Protein AF-A0A6I1YE42-F1 (afdb_monomer)

Secondary structure (DSSP, 8-state):
--HHHHHHHTT-SSHHHHHHHHHHHHHHHHHHHHHHS--HHHHHHHHHHHHHHHHHHHHH-HHHHHHHHHTT--HHHHHHHHHHHHHHHHHHTT--HHHHHHHHHHHHHHHHHHHHHHHHHHHHHHHT--S---SSS--TTS--PPPPPHHHHTTHHHHHHGGGHHHHHHHHHHHHHT-THHHHHHHHHHHHHHHHHHHHHHHHHHHHTTSPPHHHHHHHHHHHHHHH--SEEEEEE-TTT-TTHHHHHHHHHHHHHHSSS-EEEEEEPPPPP--

Solvent-accessible surface area (backbone atoms only — not comparable to full-atom values): 15546 Å² total; per-residue (Å²): 135,60,69,69,59,54,29,58,75,67,67,42,93,48,74,68,58,49,50,44,50,51,51,37,53,49,27,63,63,45,40,56,53,23,21,75,50,70,40,66,68,56,38,52,50,31,53,50,48,41,53,55,37,52,52,50,42,53,74,76,38,53,74,53,56,59,48,36,40,76,69,66,56,28,73,66,51,56,49,50,52,50,55,52,37,50,49,48,24,40,55,66,67,70,50,54,66,71,57,52,54,49,46,54,50,40,54,51,52,41,49,53,43,51,54,50,39,52,54,53,52,51,54,41,55,63,62,68,58,69,96,68,90,84,75,100,63,93,59,81,87,53,61,69,69,79,80,75,60,60,76,73,64,58,64,34,79,60,56,61,59,59,42,49,47,44,31,53,50,12,43,53,48,14,66,75,70,73,39,66,65,42,26,54,50,10,34,51,52,22,45,50,54,44,50,53,51,41,51,54,50,50,55,50,41,60,54,49,70,55,42,71,50,71,65,56,52,52,52,53,50,50,52,52,47,64,71,66,53,60,75,41,78,51,78,39,79,55,51,68,80,46,90,59,39,64,57,55,53,54,65,49,47,63,58,54,70,72,41,101,60,41,75,41,80,46,73,40,60,68,77,80,76,93,122

Foldseek 3Di:
DDLVVLCVVLVPPDSVLVVLVVQLVVLLVCLLVCLVVVDLVSNVVSLVSNLVSVVVCCVPPVVSQVVCVVVVVHLLVSLVSNLVSLLSSLVVLVNDPVLSVLSVVLSVLLSVLLVLLVVLLVVLVVLLDAPDDDDPFPPVVFPRDDDQPCVLPPCVVVVSSCLLVQLSVLSSVCSVVVHSPSNVRSSCSSNVVSVVSSVSSVVVSVSSVSGDDNVRVVVSVVVRCVVLVFPEEAEDEACAPDPCNVVVVVVCVVVVVPDPTRYDYHYDHDDPPPD

Sequence (275 aa):
MTIRRLCGVLRVRRSTDLLLVLLLGAAFAVLPVFALLPSLWGFVAATAVTYVVDEALHVRAPAFVRRLAALHLDRTMRFAVRAVMLLAWASRLDAPDAVLVAGLAAFSAHFAMMMFYTAVHHAVRRRRILPLVVRNLDMSELPVPQPPPALLYRHHLRKLLHLDLPAHAGLLVAAAVGSGWAAYAGFALTIGASTASVVAILVTYRRTRRMPTRDEVFAAVNRQLAGHRPEVALYFSFAAVSRDFMYQVNMWIETLEQLDLRPVITCASAPPSAT

Mean predicted aligned error: 10.11 Å

pLDDT: mean 81.13, std 12.67, range [32.06, 96.94]

Radius of gyration: 26.2 Å; Cα contacts (8 Å, |Δi|>4): 252; chains: 1; bounding box: 64×34×71 Å

Nearest PDB structures (foldseek):
  6h59-assembly1_A  TM=5.548E-01  e=3.577E-01  Mycobacterium tuberculosis H37Rv
  6wmv-assembly1_A  TM=5.248E-01  e=6.628E-01  Archaeoglobus fulgidus
  6wmv-assembly1_C  TM=5.260E-01  e=7.287E-01  Archaeoglobus fulgidus
  6wm5-assembly1_A  TM=5.001E-01  e=6.028E-01  Archaeoglobus fulgidus

Structure (mmCIF, N/CA/C/O backbone):
data_AF-A0A6I1YE42-F1
#
_entry.id   AF-A0A6I1YE42-F1
#
loop_
_atom_site.group_PDB
_atom_site.id
_atom_site.type_symbol
_atom_site.label_atom_id
_atom_site.label_alt_id
_atom_site.label_comp_id
_atom_site.label_asym_id
_atom_site.label_entity_id
_atom_site.label_seq_id
_atom_site.pdbx_PDB_ins_code
_atom_site.Cartn_x
_atom_site.Cartn_y
_atom_site.Cartn_z
_atom_site.occupancy
_atom_site.B_iso_or_equiv
_atom_site.auth_seq_id
_atom_site.auth_comp_id
_atom_site.auth_asym_id
_atom_site.auth_atom_id
_atom_site.pdbx_PDB_model_num
ATOM 1 N N . MET A 1 1 ? 30.618 -16.732 14.259 1.00 52.66 1 MET A N 1
ATOM 2 C CA . MET A 1 1 ? 29.477 -16.226 15.063 1.00 52.66 1 MET A CA 1
ATOM 3 C C . MET A 1 1 ? 28.317 -17.215 14.977 1.00 52.66 1 MET A C 1
ATOM 5 O O . MET A 1 1 ? 27.923 -17.563 13.876 1.00 52.66 1 MET A O 1
ATOM 9 N N . THR A 1 2 ? 27.794 -17.711 16.102 1.00 69.44 2 THR A N 1
ATOM 10 C CA . THR A 1 2 ? 26.755 -18.761 16.135 1.00 69.44 2 THR A CA 1
ATOM 11 C C . THR A 1 2 ? 25.355 -18.219 15.821 1.00 69.44 2 THR A C 1
ATOM 13 O O . THR A 1 2 ? 24.944 -17.195 16.366 1.00 69.44 2 THR A O 1
ATOM 16 N N . ILE A 1 3 ? 24.589 -18.949 14.998 1.00 60.44 3 ILE A N 1
ATOM 17 C CA . ILE A 1 3 ? 23.207 -18.632 14.567 1.00 60.44 3 ILE A CA 1
ATOM 18 C C . ILE A 1 3 ? 22.297 -18.248 15.748 1.00 60.44 3 ILE A C 1
ATOM 20 O O . ILE A 1 3 ? 21.501 -17.321 15.641 1.00 60.44 3 ILE A O 1
ATOM 24 N N . ARG A 1 4 ? 22.471 -18.881 16.918 1.00 58.94 4 ARG A N 1
ATOM 25 C CA . ARG A 1 4 ? 21.740 -18.543 18.154 1.00 58.94 4 ARG A CA 1
ATOM 26 C C . ARG A 1 4 ? 21.974 -17.107 18.646 1.00 58.94 4 ARG A C 1
ATOM 28 O O . ARG A 1 4 ? 21.022 -16.478 19.097 1.00 58.94 4 ARG A O 1
ATOM 35 N N . ARG A 1 5 ? 23.196 -16.567 18.541 1.00 60.31 5 ARG A N 1
ATOM 36 C CA . ARG A 1 5 ? 23.497 -15.176 18.937 1.00 60.31 5 ARG A CA 1
ATOM 37 C C . ARG A 1 5 ? 22.885 -14.174 17.957 1.00 60.31 5 ARG A C 1
ATOM 39 O O . ARG A 1 5 ? 22.297 -13.195 18.394 1.00 60.31 5 ARG A O 1
ATOM 46 N N . LEU A 1 6 ? 22.935 -14.465 16.657 1.00 57.53 6 LEU A N 1
ATOM 47 C CA . LEU A 1 6 ? 22.288 -13.669 15.606 1.00 57.53 6 LEU A CA 1
ATOM 48 C C . LEU A 1 6 ? 20.754 -13.660 15.743 1.00 57.53 6 LEU A C 1
ATOM 50 O O . LEU A 1 6 ? 20.139 -12.597 15.671 1.00 57.53 6 LEU A O 1
ATOM 54 N N . CYS A 1 7 ? 20.138 -14.808 16.049 1.00 57.03 7 CYS A N 1
ATOM 55 C CA . CYS A 1 7 ? 18.713 -14.887 16.386 1.00 57.03 7 CYS A CA 1
ATOM 56 C C . CYS A 1 7 ? 18.373 -14.092 17.656 1.00 57.03 7 CYS A C 1
ATOM 58 O O . CYS A 1 7 ? 17.312 -13.475 17.714 1.00 57.03 7 CYS A O 1
ATOM 60 N N . GLY A 1 8 ? 19.264 -14.077 18.653 1.00 57.78 8 GLY A N 1
ATOM 61 C CA . GLY A 1 8 ? 19.113 -13.285 19.876 1.00 57.78 8 GLY A CA 1
ATOM 62 C C . GLY A 1 8 ? 19.171 -11.776 19.625 1.00 57.78 8 GLY A C 1
ATOM 63 O O . GLY A 1 8 ? 18.279 -11.053 20.066 1.00 57.78 8 GLY A O 1
ATOM 64 N N . VAL A 1 9 ? 20.159 -11.313 18.851 1.00 59.41 9 VAL A N 1
ATOM 65 C CA . VAL A 1 9 ? 20.340 -9.894 18.486 1.00 59.41 9 VAL A CA 1
ATOM 66 C C . VAL A 1 9 ? 19.181 -9.392 17.622 1.00 59.41 9 VAL A C 1
ATOM 68 O O . VAL A 1 9 ? 18.610 -8.341 17.900 1.00 59.41 9 VAL A O 1
ATOM 71 N N . LEU A 1 10 ? 18.753 -10.173 16.625 1.00 56.41 10 LEU A N 1
ATOM 72 C CA . LEU A 1 10 ? 17.622 -9.819 15.757 1.00 56.41 10 LEU A CA 1
ATOM 73 C C . LEU A 1 10 ? 16.249 -10.162 16.385 1.00 56.41 10 LEU A C 1
ATOM 75 O O . LEU A 1 10 ? 15.197 -9.860 15.802 1.00 56.41 10 LEU A O 1
ATOM 79 N N . ARG A 1 11 ? 16.243 -10.778 17.582 1.00 59.19 11 ARG A N 1
ATOM 80 C CA . ARG A 1 11 ? 15.072 -11.321 18.302 1.00 59.19 11 ARG A CA 1
ATOM 81 C C . ARG A 1 11 ? 14.129 -12.097 17.382 1.00 59.19 11 ARG A C 1
ATOM 83 O O . ARG A 1 11 ? 12.911 -11.875 17.366 1.00 59.19 11 ARG A O 1
ATOM 90 N N . VAL A 1 12 ? 14.708 -12.956 16.555 1.00 58.78 12 VAL A N 1
ATOM 91 C CA . VAL A 1 12 ? 13.989 -13.797 15.605 1.00 58.78 12 VAL A CA 1
ATOM 92 C C . VAL A 1 12 ? 13.718 -15.152 16.251 1.00 58.78 12 VAL A C 1
ATOM 94 O O . VAL A 1 12 ? 14.601 -15.758 16.852 1.00 58.78 12 VAL A O 1
ATOM 97 N N . ARG A 1 13 ? 12.471 -15.620 16.145 1.00 62.25 13 ARG A N 1
ATOM 98 C CA . ARG A 1 13 ? 11.979 -16.797 16.873 1.00 62.25 13 ARG A CA 1
ATOM 99 C C . ARG A 1 13 ? 12.351 -18.120 16.184 1.00 62.25 13 ARG A C 1
ATOM 101 O O . ARG A 1 13 ? 12.365 -19.149 16.852 1.00 62.25 13 ARG A O 1
ATOM 108 N N . ARG A 1 14 ? 12.660 -18.105 14.877 1.00 65.88 14 ARG A N 1
ATOM 109 C CA . ARG A 1 14 ? 13.066 -19.277 14.075 1.00 65.88 14 ARG A CA 1
ATOM 110 C C . ARG A 1 14 ? 14.208 -18.953 13.104 1.00 65.88 14 ARG A C 1
ATOM 112 O O . ARG A 1 14 ? 14.224 -17.887 12.499 1.00 65.88 14 ARG A O 1
ATOM 119 N N . SER A 1 15 ? 15.109 -19.909 12.867 1.00 68.88 15 SER A N 1
ATOM 120 C CA . SER A 1 15 ? 16.230 -19.778 11.913 1.00 68.88 15 SER A CA 1
ATOM 121 C C . SER A 1 15 ? 15.785 -19.418 10.488 1.00 68.88 15 SER A C 1
ATOM 123 O O . SER A 1 15 ? 16.510 -18.747 9.760 1.00 68.88 15 SER A O 1
ATOM 125 N N . THR A 1 16 ? 14.568 -19.813 10.101 1.00 73.31 16 THR A N 1
ATOM 126 C CA . THR A 1 16 ? 13.962 -19.479 8.805 1.00 73.31 16 THR A CA 1
ATOM 127 C C . THR A 1 16 ? 13.744 -17.987 8.616 1.00 73.31 16 THR A C 1
ATOM 129 O O . THR A 1 16 ? 13.960 -17.483 7.519 1.00 73.31 16 THR A O 1
ATOM 132 N N . ASP A 1 17 ? 13.340 -17.258 9.658 1.00 71.88 17 ASP A N 1
ATOM 133 C CA . ASP A 1 17 ? 13.086 -15.825 9.501 1.00 71.88 17 ASP A CA 1
ATOM 134 C C . ASP A 1 17 ? 14.408 -15.053 9.504 1.00 71.88 17 ASP A C 1
ATOM 136 O O . ASP A 1 17 ? 14.509 -14.026 8.847 1.00 71.88 17 ASP A O 1
ATOM 140 N N . LEU A 1 18 ? 15.456 -15.587 10.146 1.00 74.94 18 LEU A N 1
ATOM 141 C CA . LEU A 1 18 ? 16.809 -15.042 10.041 1.00 74.94 18 LEU A CA 1
ATOM 142 C C . LEU A 1 18 ? 17.325 -15.147 8.602 1.00 74.94 18 LEU A C 1
ATOM 144 O O . LEU A 1 18 ? 17.863 -14.179 8.073 1.00 74.94 18 LEU A O 1
ATOM 148 N N . LEU A 1 19 ? 17.104 -16.294 7.953 1.00 81.81 19 LEU A N 1
ATOM 149 C CA . LEU A 1 19 ? 17.442 -16.479 6.545 1.00 81.81 19 LEU A CA 1
ATOM 150 C C . LEU A 1 19 ? 16.675 -15.499 5.651 1.00 81.81 19 LEU A C 1
ATOM 152 O O . LEU A 1 19 ? 17.287 -14.890 4.784 1.00 81.81 19 LEU A O 1
ATOM 156 N N . LEU A 1 20 ? 15.376 -15.281 5.888 1.00 81.44 20 LEU A N 1
ATOM 157 C CA . LEU A 1 20 ? 14.599 -14.285 5.138 1.00 81.44 20 LEU A CA 1
ATOM 158 C C . LEU A 1 20 ? 15.139 -12.862 5.331 1.00 81.44 20 LEU A C 1
ATOM 160 O O . LEU A 1 20 ? 15.195 -12.099 4.376 1.00 81.44 20 LEU A O 1
ATOM 164 N N . VAL A 1 21 ? 15.569 -12.499 6.540 1.00 79.25 21 VAL A N 1
ATOM 165 C CA . VAL A 1 21 ? 16.164 -11.180 6.809 1.00 79.25 21 VAL A CA 1
ATOM 166 C C . VAL A 1 21 ? 17.501 -11.012 6.096 1.00 79.25 21 VAL A C 1
ATOM 168 O O . VAL A 1 21 ? 17.726 -9.982 5.464 1.00 79.25 21 VAL A O 1
ATOM 171 N N . LEU A 1 22 ? 18.370 -12.023 6.161 1.00 83.75 22 LEU A N 1
ATOM 172 C CA . LEU A 1 22 ? 19.653 -12.015 5.459 1.00 83.75 22 LEU A CA 1
ATOM 173 C C . LEU A 1 22 ? 19.454 -11.971 3.944 1.00 83.75 22 LEU A C 1
ATOM 175 O O . LEU A 1 22 ? 20.120 -11.195 3.269 1.00 83.75 22 LEU A O 1
ATOM 179 N N . LEU A 1 23 ? 18.504 -12.749 3.423 1.00 86.50 23 LEU A N 1
ATOM 180 C CA . LEU A 1 23 ? 18.165 -12.776 2.005 1.00 86.50 23 LEU A CA 1
ATOM 181 C C . LEU A 1 23 ? 17.598 -11.431 1.539 1.00 86.50 23 LEU A C 1
ATOM 183 O O . LEU A 1 23 ? 17.958 -10.963 0.466 1.00 86.50 23 LEU A O 1
ATOM 187 N N . LEU A 1 24 ? 16.766 -10.777 2.357 1.00 84.56 24 LEU A N 1
ATOM 188 C CA . LEU A 1 24 ? 16.261 -9.436 2.068 1.00 84.56 24 LEU A CA 1
ATOM 189 C C . LEU A 1 24 ? 17.403 -8.415 2.029 1.00 84.56 24 LEU A C 1
ATOM 191 O O . LEU A 1 24 ? 17.491 -7.639 1.083 1.00 84.56 24 LEU A O 1
ATOM 195 N N . GLY A 1 25 ? 18.282 -8.430 3.037 1.00 84.00 25 GLY A N 1
ATOM 196 C CA . GLY A 1 25 ? 19.442 -7.540 3.103 1.00 84.00 25 GLY A CA 1
ATOM 197 C C . GLY A 1 25 ? 20.397 -7.746 1.929 1.00 84.00 25 GLY A C 1
ATOM 198 O O . GLY A 1 25 ? 20.795 -6.778 1.289 1.00 84.00 25 GLY A O 1
ATOM 199 N N . ALA A 1 26 ? 20.695 -9.001 1.590 1.00 87.31 26 ALA A N 1
ATOM 200 C CA . ALA A 1 26 ? 21.512 -9.354 0.436 1.00 87.31 26 ALA A CA 1
ATOM 201 C C . ALA A 1 26 ? 20.861 -8.904 -0.879 1.00 87.31 26 ALA A C 1
ATOM 203 O O . ALA A 1 26 ? 21.531 -8.301 -1.709 1.00 87.31 26 ALA A O 1
ATOM 204 N N . ALA A 1 27 ? 19.554 -9.120 -1.058 1.00 86.69 27 ALA A N 1
ATOM 205 C CA . ALA A 1 27 ? 18.845 -8.685 -2.258 1.00 86.69 27 ALA A CA 1
ATOM 206 C C . ALA A 1 27 ? 18.875 -7.156 -2.424 1.00 86.69 27 ALA A C 1
ATOM 208 O O . ALA A 1 27 ? 19.130 -6.672 -3.523 1.00 86.69 27 ALA A O 1
ATOM 209 N N . PHE A 1 28 ? 18.700 -6.391 -1.339 1.00 85.38 28 PHE A N 1
ATOM 210 C CA . PHE A 1 28 ? 18.852 -4.931 -1.371 1.00 85.38 28 PHE A CA 1
ATOM 211 C C . PHE A 1 28 ? 20.301 -4.470 -1.587 1.00 85.38 28 PHE A C 1
ATOM 213 O O . PHE A 1 28 ? 20.496 -3.414 -2.174 1.00 85.38 28 PHE A O 1
ATOM 220 N N . ALA A 1 29 ? 21.306 -5.239 -1.161 1.00 87.69 29 ALA A N 1
ATOM 221 C CA . ALA A 1 29 ? 22.716 -4.939 -1.425 1.00 87.69 29 ALA A CA 1
ATOM 222 C C . ALA A 1 29 ? 23.136 -5.260 -2.871 1.00 87.69 29 ALA A C 1
ATOM 224 O O . ALA A 1 29 ? 24.008 -4.601 -3.427 1.00 87.69 29 ALA A O 1
ATOM 225 N N . VAL A 1 30 ? 22.507 -6.264 -3.486 1.00 89.38 30 VAL A N 1
ATOM 226 C CA . VAL A 1 30 ? 22.775 -6.703 -4.863 1.00 89.38 30 VAL A CA 1
ATOM 227 C C . VAL A 1 30 ? 22.006 -5.864 -5.895 1.00 89.38 30 VAL A C 1
ATOM 229 O O . VAL A 1 30 ? 22.461 -5.718 -7.028 1.00 89.38 30 VAL A O 1
ATOM 232 N N . LEU A 1 31 ? 20.876 -5.255 -5.517 1.00 88.19 31 LEU A N 1
ATOM 233 C CA . LEU A 1 31 ? 20.060 -4.418 -6.408 1.00 88.19 31 LEU A CA 1
ATOM 234 C C . LEU A 1 31 ? 20.856 -3.272 -7.079 1.00 88.19 31 LEU A C 1
ATOM 236 O O . LEU A 1 31 ? 20.770 -3.150 -8.300 1.00 88.19 31 LEU A O 1
ATOM 240 N N . PRO A 1 32 ? 21.682 -2.481 -6.357 1.00 87.75 32 PRO A N 1
ATOM 241 C CA . PRO A 1 32 ? 22.518 -1.448 -6.968 1.00 87.75 32 PRO A CA 1
ATOM 242 C C . PRO A 1 32 ? 23.600 -2.022 -7.883 1.00 87.75 32 PRO A C 1
ATOM 244 O O . PRO A 1 32 ? 23.938 -1.409 -8.889 1.00 87.75 32 PRO A O 1
ATOM 247 N N . VAL A 1 33 ? 24.121 -3.214 -7.573 1.00 89.81 33 VAL A N 1
ATOM 248 C CA . VAL A 1 33 ? 25.135 -3.880 -8.403 1.00 89.81 33 VAL A CA 1
ATOM 249 C C . VAL A 1 33 ? 24.560 -4.189 -9.782 1.00 89.81 33 VAL A C 1
ATOM 251 O O . VAL A 1 33 ? 25.180 -3.842 -10.781 1.00 89.81 33 VAL A O 1
ATOM 254 N N . PHE A 1 34 ? 23.354 -4.761 -9.852 1.00 87.56 34 PHE A N 1
ATOM 255 C CA . PHE A 1 34 ? 22.679 -5.011 -11.132 1.00 87.56 34 PHE A CA 1
ATOM 256 C C . PHE A 1 34 ? 22.092 -3.756 -11.781 1.00 87.56 34 PHE A C 1
ATOM 258 O O . PHE A 1 34 ? 21.873 -3.750 -12.989 1.00 87.56 34 PHE A O 1
ATOM 265 N N . ALA A 1 35 ? 21.850 -2.688 -11.020 1.00 86.06 35 ALA A N 1
ATOM 266 C CA . ALA A 1 35 ? 21.531 -1.393 -11.611 1.00 86.06 35 ALA A CA 1
ATOM 267 C C . ALA A 1 35 ? 22.748 -0.805 -12.350 1.00 86.06 35 ALA A C 1
ATOM 269 O O . ALA A 1 35 ? 22.593 -0.243 -13.429 1.00 86.06 35 ALA A O 1
ATOM 270 N N . LEU A 1 36 ? 23.959 -0.971 -11.803 1.00 85.31 36 LEU A N 1
ATOM 271 C CA . LEU A 1 36 ? 25.209 -0.472 -12.391 1.00 85.31 36 LEU A CA 1
ATOM 272 C C . LEU A 1 36 ? 25.759 -1.369 -13.511 1.00 85.31 36 LEU A C 1
ATOM 274 O O . LEU A 1 36 ? 26.253 -0.852 -14.517 1.00 85.31 36 LEU A O 1
ATOM 278 N N . LEU A 1 37 ? 25.669 -2.692 -13.333 1.00 85.81 37 LEU A N 1
ATOM 279 C CA . LEU A 1 37 ? 25.978 -3.733 -14.316 1.00 85.81 37 LEU A CA 1
ATOM 280 C C . LEU A 1 37 ? 24.652 -4.196 -14.940 1.00 85.81 37 LEU A C 1
ATOM 282 O O . LEU A 1 37 ? 24.020 -5.083 -14.360 1.00 85.81 37 LEU A O 1
ATOM 286 N N . PRO A 1 38 ? 24.209 -3.611 -16.072 1.00 77.00 38 PRO A N 1
ATOM 287 C CA . PRO A 1 38 ? 22.825 -3.679 -16.545 1.00 77.00 38 PRO A CA 1
ATOM 288 C C . PRO A 1 38 ? 22.464 -5.049 -17.148 1.00 77.00 38 PRO A C 1
ATOM 290 O O . PRO A 1 38 ? 22.149 -5.191 -18.325 1.00 77.00 38 PRO A O 1
ATOM 293 N N . SER A 1 39 ? 22.483 -6.091 -16.321 1.00 85.88 39 SER A N 1
ATOM 294 C CA . SER A 1 39 ? 21.954 -7.409 -16.647 1.00 85.88 39 SER A CA 1
ATOM 295 C C . SER A 1 39 ? 20.452 -7.411 -16.399 1.00 85.88 39 SER A C 1
ATOM 297 O O . SER A 1 39 ? 20.014 -7.326 -15.250 1.00 85.88 39 SER A O 1
ATOM 299 N N . LEU A 1 40 ? 19.661 -7.542 -17.468 1.00 85.56 40 LEU A N 1
ATOM 300 C CA . LEU A 1 40 ? 18.200 -7.622 -17.385 1.00 85.56 40 LEU A CA 1
ATOM 301 C C . LEU A 1 40 ? 17.752 -8.726 -16.424 1.00 85.56 40 LEU A C 1
ATOM 303 O O . LEU A 1 40 ? 17.031 -8.468 -15.464 1.00 85.56 40 LEU A O 1
ATOM 307 N N . TRP A 1 41 ? 18.231 -9.949 -16.638 1.00 88.81 41 TRP A N 1
ATOM 308 C CA . TRP A 1 41 ? 17.835 -11.097 -15.826 1.00 88.81 41 TRP A CA 1
ATOM 309 C C . TRP A 1 41 ? 18.341 -11.006 -14.386 1.00 88.81 41 TRP A C 1
ATOM 311 O O . TRP A 1 41 ? 17.614 -11.380 -13.466 1.00 88.81 41 TRP A O 1
ATOM 321 N N . GLY A 1 42 ? 19.544 -10.460 -14.174 1.00 88.12 42 GLY A N 1
ATOM 322 C CA . GLY A 1 42 ? 20.079 -10.223 -12.832 1.00 88.12 42 GLY A CA 1
ATOM 323 C C . GLY A 1 42 ? 19.230 -9.222 -12.047 1.00 88.12 42 GLY A C 1
ATOM 324 O O . GLY A 1 42 ? 18.834 -9.494 -10.911 1.00 88.12 42 GLY A O 1
ATOM 325 N N . PHE A 1 43 ? 18.871 -8.104 -12.682 1.00 88.81 43 PHE A N 1
ATOM 326 C CA . PHE A 1 43 ? 18.036 -7.072 -12.077 1.00 88.81 43 PHE A CA 1
ATOM 327 C C . PHE A 1 43 ? 16.608 -7.566 -11.800 1.00 88.81 43 PHE A C 1
ATOM 329 O O . PHE A 1 43 ? 16.079 -7.347 -10.706 1.00 88.81 43 PHE A O 1
ATOM 336 N N . VAL A 1 44 ? 15.998 -8.288 -12.749 1.00 90.12 44 VAL A N 1
ATOM 337 C CA . VAL A 1 44 ? 14.671 -8.907 -12.583 1.00 90.12 44 VAL A CA 1
ATOM 338 C C . VAL A 1 44 ? 14.679 -9.890 -11.413 1.00 90.12 44 VAL A C 1
ATOM 340 O O . VAL A 1 44 ? 13.807 -9.812 -10.547 1.00 90.12 44 VAL A O 1
ATOM 343 N N . ALA A 1 45 ? 15.672 -10.782 -11.347 1.00 90.56 45 ALA A N 1
ATOM 344 C CA . ALA A 1 45 ? 15.776 -11.772 -10.280 1.00 90.56 45 ALA A CA 1
ATOM 345 C C . ALA A 1 45 ? 15.958 -11.108 -8.907 1.00 90.56 45 ALA A C 1
ATOM 347 O O . ALA A 1 45 ? 15.227 -11.429 -7.969 1.00 90.56 45 ALA A O 1
ATOM 348 N N . ALA A 1 46 ? 16.874 -10.140 -8.790 1.00 89.38 46 ALA A N 1
ATOM 349 C CA . ALA A 1 46 ? 17.091 -9.403 -7.547 1.00 89.38 46 ALA A CA 1
ATOM 350 C C . ALA A 1 46 ? 15.820 -8.664 -7.101 1.00 89.38 46 ALA A C 1
ATOM 352 O O . ALA A 1 46 ? 15.390 -8.806 -5.953 1.00 89.38 46 ALA A O 1
ATOM 353 N N . THR A 1 47 ? 15.162 -7.951 -8.019 1.00 89.31 47 THR A N 1
ATOM 354 C CA . THR A 1 47 ? 13.905 -7.242 -7.747 1.00 89.31 47 THR A CA 1
ATOM 355 C C . THR A 1 47 ? 12.819 -8.210 -7.277 1.00 89.31 47 THR A C 1
ATOM 357 O O . THR A 1 47 ? 12.231 -7.994 -6.215 1.00 89.31 47 THR A O 1
ATOM 360 N N . ALA A 1 48 ? 12.601 -9.319 -7.991 1.00 89.94 48 ALA A N 1
ATOM 361 C CA . ALA A 1 48 ? 11.615 -10.337 -7.630 1.00 89.94 48 ALA A CA 1
ATOM 362 C C . ALA A 1 48 ? 11.874 -10.927 -6.235 1.00 89.94 48 ALA A C 1
ATOM 364 O O . ALA A 1 48 ? 10.948 -11.024 -5.426 1.00 89.94 48 ALA A O 1
ATOM 365 N N . VAL A 1 49 ? 13.133 -11.243 -5.910 1.00 90.19 49 VAL A N 1
ATOM 366 C CA . VAL A 1 49 ? 13.520 -11.717 -4.573 1.00 90.19 49 VAL A CA 1
ATOM 367 C C . VAL A 1 49 ? 13.171 -10.677 -3.511 1.00 90.19 49 VAL A C 1
ATOM 369 O O . VAL A 1 49 ? 12.591 -11.043 -2.488 1.00 90.19 49 VAL A O 1
ATOM 372 N N . THR A 1 50 ? 13.426 -9.381 -3.741 1.00 88.81 50 THR A N 1
ATOM 373 C CA . THR A 1 50 ? 13.046 -8.361 -2.748 1.00 88.81 50 THR A CA 1
ATOM 374 C C . THR A 1 50 ? 11.536 -8.328 -2.482 1.00 88.81 50 THR A C 1
ATOM 376 O O . THR A 1 50 ? 11.145 -8.136 -1.329 1.00 88.81 50 THR A O 1
ATOM 379 N N . TYR A 1 51 ? 10.682 -8.522 -3.495 1.00 87.88 51 TYR A N 1
ATOM 380 C CA . TYR A 1 51 ? 9.223 -8.552 -3.319 1.00 87.88 51 TYR A CA 1
ATOM 381 C C . TYR A 1 51 ? 8.754 -9.826 -2.611 1.00 87.88 51 TYR A C 1
ATOM 383 O O . TYR A 1 51 ? 8.009 -9.744 -1.633 1.00 87.88 51 TYR A O 1
ATOM 391 N N . VAL A 1 52 ? 9.219 -10.997 -3.059 1.00 88.25 52 VAL A N 1
ATOM 392 C CA . VAL A 1 52 ? 8.828 -12.299 -2.493 1.00 88.25 52 VAL A CA 1
ATOM 393 C C . VAL A 1 52 ? 9.253 -12.411 -1.032 1.00 88.25 52 VAL A C 1
ATOM 395 O O . VAL A 1 52 ? 8.476 -12.855 -0.184 1.00 88.25 52 VAL A O 1
ATOM 398 N N . VAL A 1 53 ? 10.474 -11.984 -0.712 1.00 86.19 53 VAL A N 1
ATOM 399 C CA . VAL A 1 53 ? 11.001 -12.056 0.652 1.00 86.19 53 VAL A CA 1
ATOM 400 C C . VAL A 1 53 ? 10.318 -11.041 1.564 1.00 86.19 53 VAL A C 1
ATOM 402 O O . VAL A 1 53 ? 9.995 -11.397 2.698 1.00 86.19 53 VAL A O 1
ATOM 405 N N . ASP A 1 54 ? 10.027 -9.821 1.088 1.00 85.12 54 ASP A N 1
ATOM 406 C CA . ASP A 1 54 ? 9.243 -8.851 1.872 1.00 85.12 54 ASP A CA 1
ATOM 407 C C . ASP A 1 54 ? 7.864 -9.418 2.234 1.00 85.12 54 ASP A C 1
ATOM 409 O O . ASP A 1 54 ? 7.419 -9.342 3.383 1.00 85.12 54 ASP A O 1
ATOM 413 N N . GLU A 1 55 ? 7.213 -10.053 1.262 1.00 83.75 55 GLU A N 1
ATOM 414 C CA . GLU A 1 55 ? 5.901 -10.660 1.429 1.00 83.75 55 GLU A CA 1
ATOM 415 C C . GLU A 1 55 ? 5.933 -11.846 2.408 1.00 83.75 55 GLU A C 1
ATOM 417 O O . GLU A 1 55 ? 5.116 -11.929 3.334 1.00 83.75 55 GLU A O 1
ATOM 422 N N . ALA A 1 56 ? 6.919 -12.735 2.262 1.00 83.69 56 ALA A N 1
ATOM 423 C CA . ALA A 1 56 ? 7.118 -13.874 3.151 1.00 83.69 56 ALA A CA 1
ATOM 424 C C . ALA A 1 56 ? 7.410 -13.432 4.594 1.00 83.69 56 ALA A C 1
ATOM 426 O O . ALA A 1 56 ? 6.858 -14.003 5.542 1.00 83.69 56 ALA A O 1
ATOM 427 N N . LEU A 1 57 ? 8.232 -12.393 4.775 1.00 79.50 57 LEU A N 1
ATOM 428 C CA . LEU A 1 57 ? 8.566 -11.843 6.088 1.00 79.50 57 LEU A CA 1
ATOM 429 C C . LEU A 1 57 ? 7.342 -11.205 6.756 1.00 79.50 57 LEU A C 1
ATOM 431 O O . LEU A 1 57 ? 7.162 -11.330 7.968 1.00 79.50 57 LEU A O 1
ATOM 435 N N . HIS A 1 58 ? 6.460 -10.585 5.970 1.00 76.44 58 HIS A N 1
ATOM 436 C CA . HIS A 1 58 ? 5.223 -10.001 6.477 1.00 76.44 58 HIS A CA 1
ATOM 437 C C . HIS A 1 58 ? 4.233 -11.054 6.993 1.00 76.44 58 HIS A C 1
ATOM 439 O O . HIS A 1 58 ? 3.569 -10.823 8.003 1.00 76.44 58 HIS A O 1
ATOM 445 N N . VAL A 1 59 ? 4.156 -12.216 6.335 1.00 78.81 59 VAL A N 1
ATOM 446 C CA . VAL A 1 59 ? 3.307 -13.338 6.770 1.00 78.81 59 VAL A CA 1
ATOM 447 C C . VAL A 1 59 ? 3.898 -14.051 7.984 1.00 78.81 59 VAL A C 1
ATOM 449 O O . VAL A 1 59 ? 3.177 -14.359 8.930 1.00 78.81 59 VAL A O 1
ATOM 452 N N . ARG A 1 60 ? 5.207 -14.330 7.967 1.00 77.69 60 ARG A N 1
ATOM 453 C CA . ARG A 1 60 ? 5.847 -15.216 8.953 1.00 77.69 60 ARG A CA 1
ATOM 454 C C . ARG A 1 60 ? 6.347 -14.491 10.202 1.00 77.69 60 ARG A C 1
ATOM 456 O O . ARG A 1 60 ? 6.314 -15.067 11.286 1.00 77.69 60 ARG A O 1
ATOM 463 N N . ALA A 1 61 ? 6.779 -13.235 10.078 1.00 73.81 61 ALA A N 1
ATOM 464 C CA . ALA A 1 61 ? 7.441 -12.495 11.153 1.00 73.81 61 ALA A CA 1
ATOM 465 C C . ALA A 1 61 ? 6.966 -11.025 11.274 1.00 73.81 61 ALA A C 1
ATOM 467 O O . ALA A 1 61 ? 7.784 -10.098 11.263 1.00 73.81 61 ALA A O 1
ATOM 468 N N . PRO A 1 62 ? 5.661 -10.759 11.493 1.00 73.12 62 PRO A N 1
ATOM 469 C CA . PRO A 1 62 ? 5.127 -9.392 11.574 1.00 73.12 62 PRO A CA 1
ATOM 470 C C . PRO A 1 62 ? 5.738 -8.557 12.714 1.00 73.12 62 PRO A C 1
ATOM 472 O O . PRO A 1 62 ? 5.825 -7.334 12.620 1.00 73.12 62 PRO A O 1
ATOM 475 N N . ALA A 1 63 ? 6.197 -9.200 13.795 1.00 69.94 63 ALA A N 1
ATOM 476 C CA . ALA A 1 63 ? 6.886 -8.523 14.895 1.00 69.94 63 ALA A CA 1
ATOM 477 C C . ALA A 1 63 ? 8.270 -7.983 14.497 1.00 69.94 63 ALA A C 1
ATOM 479 O O . ALA A 1 63 ? 8.694 -6.962 15.031 1.00 69.94 63 ALA A O 1
ATOM 480 N N . PHE A 1 64 ? 8.958 -8.642 13.562 1.00 70.88 64 PHE A N 1
ATOM 481 C CA . PHE A 1 64 ? 10.240 -8.179 13.040 1.00 70.88 64 PHE A CA 1
ATOM 482 C C . PHE A 1 64 ? 10.051 -7.011 12.066 1.00 70.88 64 PHE A C 1
ATOM 484 O O . PHE A 1 64 ? 10.758 -6.013 12.162 1.00 70.88 64 PHE A O 1
ATOM 491 N N . VAL A 1 65 ? 9.030 -7.074 11.206 1.00 71.00 65 VAL A N 1
ATOM 492 C CA . VAL A 1 65 ? 8.675 -5.973 10.289 1.00 71.00 65 VAL A CA 1
ATOM 493 C C . VAL A 1 65 ? 8.398 -4.667 11.042 1.00 71.00 65 VAL A C 1
ATOM 495 O O . VAL A 1 65 ? 8.807 -3.599 10.595 1.00 71.00 65 VAL A O 1
ATOM 498 N N . ARG A 1 66 ? 7.768 -4.733 12.224 1.00 70.56 66 ARG A N 1
ATOM 499 C CA . ARG A 1 66 ? 7.593 -3.549 13.085 1.00 70.56 66 ARG A CA 1
ATOM 500 C C . ARG A 1 66 ? 8.916 -2.973 13.600 1.00 70.56 66 ARG A C 1
ATOM 502 O O . ARG A 1 66 ? 9.003 -1.770 13.794 1.00 70.56 66 ARG A O 1
ATOM 509 N N . ARG A 1 67 ? 9.940 -3.805 13.809 1.00 70.06 67 ARG A N 1
ATOM 510 C CA . ARG A 1 67 ? 11.276 -3.355 14.236 1.00 70.06 67 ARG A CA 1
ATOM 511 C C . ARG A 1 67 ? 12.087 -2.767 13.087 1.00 70.06 67 ARG A C 1
ATOM 513 O O . ARG A 1 67 ? 12.777 -1.784 13.302 1.00 70.06 67 ARG A O 1
ATOM 520 N N . LEU A 1 68 ? 11.961 -3.314 11.878 1.00 69.56 68 LEU A N 1
ATOM 521 C CA . LEU A 1 68 ? 12.519 -2.709 10.659 1.00 69.56 68 LEU A CA 1
ATOM 522 C C . LEU A 1 68 ? 12.075 -1.248 10.509 1.00 69.56 68 LEU A C 1
ATOM 524 O O . LEU A 1 68 ? 12.901 -0.382 10.246 1.00 69.56 68 LEU A O 1
ATOM 528 N N . ALA A 1 69 ? 10.794 -0.966 10.769 1.00 68.19 69 ALA A N 1
ATOM 529 C CA . ALA A 1 69 ? 10.280 0.401 10.760 1.00 68.19 69 ALA A CA 1
ATOM 530 C C . ALA A 1 69 ? 10.956 1.306 11.811 1.00 68.19 69 ALA A C 1
ATOM 532 O O . ALA A 1 69 ? 11.207 2.470 11.526 1.00 68.19 69 ALA A O 1
ATOM 533 N N . ALA A 1 70 ? 11.316 0.774 12.986 1.00 65.94 70 ALA A N 1
ATOM 534 C CA . ALA A 1 70 ? 12.068 1.519 14.003 1.00 65.94 70 ALA A CA 1
ATOM 535 C C . ALA A 1 70 ? 13.525 1.813 13.588 1.00 65.94 70 ALA A C 1
ATOM 537 O O . ALA A 1 70 ? 14.148 2.718 14.131 1.00 65.94 70 ALA A O 1
ATOM 538 N N . LEU A 1 71 ? 14.064 1.074 12.615 1.00 65.44 71 LEU A N 1
ATOM 539 C CA . LEU A 1 71 ? 15.401 1.276 12.051 1.00 65.44 71 LEU A CA 1
ATOM 540 C C . LEU A 1 71 ? 15.383 2.136 10.776 1.00 65.44 71 LEU A C 1
ATOM 542 O O . LEU A 1 71 ? 16.335 2.082 10.005 1.00 65.44 71 LEU A O 1
ATOM 546 N N . HIS A 1 72 ? 14.302 2.878 10.509 1.00 67.06 72 HIS A N 1
ATOM 547 C CA . HIS A 1 72 ? 14.089 3.634 9.261 1.00 67.06 72 HIS A CA 1
ATOM 548 C C . HIS A 1 72 ? 14.109 2.779 7.979 1.00 67.06 72 HIS A C 1
ATOM 550 O O . HIS A 1 72 ? 14.029 3.300 6.871 1.00 67.06 72 HIS A O 1
ATOM 556 N N . LEU A 1 73 ? 14.128 1.450 8.109 1.00 65.44 73 LEU A N 1
ATOM 557 C CA . LEU A 1 73 ? 13.911 0.498 7.020 1.00 65.44 73 LEU A CA 1
ATOM 558 C C . LEU A 1 73 ? 12.418 0.203 6.905 1.00 65.44 73 LEU A C 1
ATOM 560 O O . LEU A 1 73 ? 11.958 -0.946 6.848 1.00 65.44 73 LEU A O 1
ATOM 564 N N . ASP A 1 74 ? 11.640 1.277 6.939 1.00 75.12 74 ASP A N 1
ATOM 565 C CA . ASP A 1 74 ? 10.208 1.204 6.811 1.00 75.12 74 ASP A CA 1
ATOM 566 C C . ASP A 1 74 ? 9.830 0.791 5.379 1.00 75.1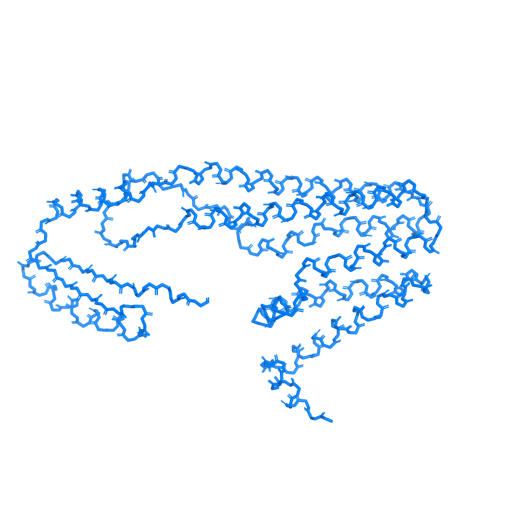2 74 ASP A C 1
ATOM 568 O O . ASP A 1 74 ? 10.648 0.489 4.501 1.00 75.12 74 ASP A O 1
ATOM 572 N N . ARG A 1 75 ? 8.535 0.614 5.156 1.00 74.62 75 ARG A N 1
ATOM 573 C CA . ARG A 1 75 ? 8.032 0.160 3.858 1.00 74.62 75 ARG A CA 1
ATOM 574 C C . ARG A 1 75 ? 8.239 1.223 2.765 1.00 74.62 75 ARG A C 1
ATOM 576 O O . ARG A 1 75 ? 8.463 0.866 1.613 1.00 74.62 75 ARG A O 1
ATOM 583 N N . THR A 1 76 ? 8.237 2.487 3.166 1.00 79.56 76 THR A N 1
ATOM 584 C CA . THR A 1 76 ? 8.419 3.692 2.355 1.00 79.56 76 THR A CA 1
ATOM 585 C C . THR A 1 76 ? 9.837 3.783 1.789 1.00 79.56 76 THR A C 1
ATOM 587 O O . THR A 1 76 ? 10.011 3.931 0.581 1.00 79.56 76 THR A O 1
ATOM 590 N N . MET A 1 77 ? 10.853 3.580 2.633 1.00 82.31 77 MET A N 1
ATOM 591 C CA . MET A 1 77 ? 12.259 3.551 2.224 1.00 82.31 77 MET A CA 1
ATOM 592 C C . MET A 1 77 ? 12.532 2.423 1.225 1.00 82.31 77 MET A C 1
ATOM 594 O O . MET A 1 77 ? 13.199 2.614 0.213 1.00 82.31 77 MET A O 1
ATOM 598 N N . ARG A 1 78 ? 11.966 1.236 1.468 1.00 85.75 78 ARG A N 1
ATOM 599 C CA . ARG A 1 78 ? 12.140 0.074 0.581 1.00 85.75 78 ARG A CA 1
ATOM 600 C C . ARG A 1 78 ? 11.524 0.286 -0.801 1.00 85.75 78 ARG A C 1
ATOM 602 O O . ARG A 1 78 ? 12.127 -0.132 -1.785 1.00 85.75 78 ARG A O 1
ATOM 609 N N . PHE A 1 79 ? 10.368 0.948 -0.878 1.00 88.00 79 PHE A N 1
ATOM 610 C CA . PHE A 1 79 ? 9.800 1.413 -2.146 1.00 88.00 79 PHE A CA 1
ATOM 611 C C . PHE A 1 79 ? 10.740 2.404 -2.844 1.00 88.00 79 PHE A C 1
ATOM 613 O O . PHE A 1 79 ? 11.085 2.196 -4.003 1.00 88.00 79 PHE A O 1
ATOM 620 N N . ALA A 1 80 ? 11.200 3.438 -2.129 1.00 88.12 80 ALA A N 1
ATOM 621 C CA . ALA A 1 80 ? 12.049 4.480 -2.703 1.00 88.12 80 ALA A CA 1
ATOM 622 C C . ALA A 1 80 ? 13.341 3.899 -3.293 1.00 88.12 80 ALA A C 1
ATOM 624 O O . ALA A 1 80 ? 13.689 4.201 -4.431 1.00 88.12 80 ALA A O 1
ATOM 625 N N . VAL A 1 81 ? 14.004 2.993 -2.565 1.00 89.69 81 VAL A N 1
ATOM 626 C CA . VAL A 1 81 ? 15.205 2.304 -3.056 1.00 89.69 81 VAL A CA 1
ATOM 627 C C . VAL A 1 81 ? 14.908 1.517 -4.335 1.00 89.69 81 VAL A C 1
ATOM 629 O O . VAL A 1 81 ? 15.666 1.637 -5.292 1.00 89.69 81 VAL A O 1
ATOM 632 N N . ARG A 1 82 ? 13.809 0.752 -4.403 1.00 91.06 82 ARG A N 1
ATOM 633 C CA . ARG A 1 82 ? 13.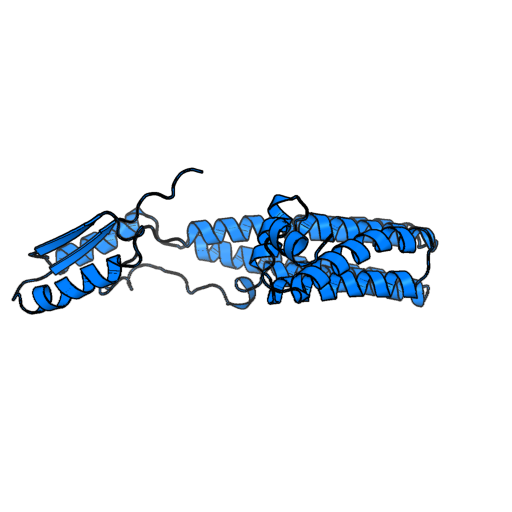450 0.001 -5.623 1.00 91.06 82 ARG A CA 1
ATOM 634 C C . ARG A 1 82 ? 13.165 0.921 -6.805 1.00 91.06 82 ARG A C 1
ATOM 636 O O . ARG A 1 82 ? 13.717 0.690 -7.874 1.00 91.06 82 ARG A O 1
ATOM 643 N N . ALA A 1 83 ? 12.372 1.972 -6.600 1.00 92.75 83 ALA A N 1
ATOM 644 C CA . ALA A 1 83 ? 12.027 2.927 -7.647 1.00 92.75 83 ALA A CA 1
ATOM 645 C C . ALA A 1 83 ? 13.274 3.638 -8.196 1.00 92.75 83 ALA A C 1
ATOM 647 O O . ALA A 1 83 ? 13.455 3.719 -9.409 1.00 92.75 83 ALA A O 1
ATOM 648 N N . VAL A 1 84 ? 14.177 4.089 -7.317 1.00 93.62 84 VAL A N 1
ATOM 649 C CA . VAL A 1 84 ? 15.433 4.734 -7.728 1.00 93.62 84 VAL A CA 1
ATOM 650 C C . VAL A 1 84 ? 16.349 3.744 -8.444 1.00 93.62 84 VAL A C 1
ATOM 652 O O . VAL A 1 84 ? 16.878 4.079 -9.499 1.00 93.62 84 VAL A O 1
ATOM 655 N N . MET A 1 85 ? 16.518 2.521 -7.926 1.00 94.12 85 MET A N 1
ATOM 656 C CA . MET A 1 85 ? 17.357 1.509 -8.584 1.00 94.12 85 MET A CA 1
ATOM 657 C C . MET A 1 85 ? 16.794 1.090 -9.944 1.00 94.12 85 MET A C 1
ATOM 659 O O . MET A 1 85 ? 17.563 0.870 -10.873 1.00 94.12 85 MET A O 1
ATOM 663 N N . LEU A 1 86 ? 15.470 1.022 -10.086 1.00 93.75 86 LEU A N 1
ATOM 664 C CA . LEU A 1 86 ? 14.807 0.723 -11.349 1.00 93.75 86 LEU A CA 1
ATOM 665 C C . LEU A 1 86 ? 15.000 1.847 -12.377 1.00 93.75 86 LEU A C 1
ATOM 667 O O . LEU A 1 86 ? 15.311 1.559 -13.530 1.00 93.75 86 LEU A O 1
ATOM 671 N N . LEU A 1 87 ? 14.851 3.114 -11.977 1.00 94.56 87 LEU A N 1
ATOM 672 C CA . LEU A 1 87 ? 15.107 4.254 -12.866 1.00 94.56 87 LEU A CA 1
ATOM 673 C C . LEU A 1 87 ? 16.589 4.356 -13.245 1.00 94.56 87 LEU A C 1
ATOM 675 O O . LEU A 1 87 ? 16.899 4.603 -14.407 1.00 94.56 87 LEU A O 1
ATOM 679 N N . ALA A 1 88 ? 17.501 4.115 -12.298 1.00 93.00 88 ALA A N 1
ATOM 680 C CA . ALA A 1 88 ? 18.936 4.058 -12.568 1.00 93.00 88 ALA A CA 1
ATOM 681 C C . ALA A 1 88 ? 19.270 2.939 -13.563 1.00 93.00 88 ALA A C 1
ATOM 683 O O . ALA A 1 88 ? 19.975 3.175 -14.538 1.00 93.00 88 ALA A O 1
ATOM 684 N N . TRP A 1 89 ? 18.714 1.743 -13.365 1.00 94.31 89 TRP A N 1
ATOM 685 C CA . TRP A 1 89 ? 18.882 0.624 -14.289 1.00 94.31 89 TRP A CA 1
ATOM 686 C C . TRP A 1 89 ? 18.320 0.931 -15.686 1.00 94.31 89 TRP A C 1
ATOM 688 O O . TRP A 1 89 ? 18.997 0.685 -16.680 1.00 94.31 89 TRP A O 1
ATOM 698 N N . ALA A 1 90 ? 17.128 1.529 -15.779 1.00 92.12 90 ALA A N 1
ATOM 699 C CA . ALA A 1 90 ? 16.538 1.925 -17.059 1.00 92.12 90 ALA A CA 1
ATOM 700 C C . ALA A 1 90 ? 17.376 2.995 -17.775 1.00 92.12 90 ALA A C 1
ATOM 702 O O . ALA A 1 90 ? 17.587 2.906 -18.980 1.00 92.12 90 ALA A O 1
ATOM 703 N N . SER A 1 91 ? 17.912 3.967 -17.033 1.00 92.62 91 SER A N 1
ATOM 704 C CA . SER A 1 91 ? 18.846 4.960 -17.570 1.00 92.62 91 SER A CA 1
ATOM 705 C C . SER A 1 91 ? 20.132 4.313 -18.095 1.00 92.62 91 SER A C 1
ATOM 707 O O . SER A 1 91 ? 20.639 4.727 -19.129 1.00 92.62 91 SER A O 1
ATOM 709 N N . ARG A 1 92 ? 20.632 3.258 -17.439 1.00 91.50 92 ARG A N 1
ATOM 710 C CA . ARG A 1 92 ? 21.803 2.488 -17.899 1.00 91.50 92 ARG A CA 1
ATOM 711 C C . ARG A 1 92 ? 21.542 1.629 -19.136 1.00 91.50 92 ARG A C 1
ATOM 713 O O . ARG A 1 92 ? 22.505 1.166 -19.737 1.00 91.50 92 ARG A O 1
ATOM 720 N N . LEU A 1 93 ? 20.279 1.414 -19.494 1.00 90.25 93 LEU A N 1
ATOM 721 C CA . LEU A 1 93 ? 19.857 0.779 -20.742 1.00 90.25 93 LEU A CA 1
ATOM 722 C C . LEU A 1 93 ? 19.482 1.800 -21.827 1.00 90.25 93 LEU A C 1
ATOM 724 O O . LEU A 1 93 ? 18.794 1.440 -22.778 1.00 90.25 93 LEU A O 1
ATOM 728 N N . ASP A 1 94 ? 19.889 3.063 -21.664 1.00 90.00 94 ASP A N 1
ATOM 729 C CA . ASP A 1 94 ? 19.601 4.159 -22.594 1.00 90.00 94 ASP A CA 1
ATOM 730 C C . ASP A 1 94 ? 18.094 4.338 -22.861 1.00 90.00 94 ASP A C 1
ATOM 732 O O . ASP A 1 94 ? 17.659 4.669 -23.967 1.00 90.00 94 ASP A O 1
ATOM 736 N N . ALA A 1 95 ? 17.264 4.109 -21.832 1.00 91.19 95 ALA A N 1
ATOM 737 C CA . ALA A 1 95 ? 15.835 4.373 -21.926 1.00 91.19 95 ALA A CA 1
ATOM 738 C C . ALA A 1 95 ? 15.583 5.856 -22.269 1.00 91.19 95 ALA A C 1
ATOM 740 O O . ALA A 1 95 ? 16.254 6.727 -21.711 1.00 91.19 95 ALA A O 1
ATOM 741 N N . PRO A 1 96 ? 14.584 6.172 -23.117 1.00 93.94 96 PRO A N 1
ATOM 742 C CA . PRO A 1 96 ? 14.302 7.551 -23.498 1.00 93.94 96 PRO A CA 1
ATOM 743 C C . PRO A 1 96 ? 14.025 8.446 -22.285 1.00 93.94 96 PRO A C 1
ATOM 745 O O . PRO A 1 96 ? 13.268 8.055 -21.390 1.00 93.94 96 PRO A O 1
ATOM 748 N N . ASP A 1 97 ? 14.525 9.683 -22.306 1.00 93.88 97 ASP A N 1
ATOM 749 C CA . ASP A 1 97 ? 14.323 10.659 -21.223 1.00 93.88 97 ASP A CA 1
ATOM 750 C C . ASP A 1 97 ? 12.844 10.837 -20.862 1.00 93.88 97 ASP A C 1
ATOM 752 O O . ASP A 1 97 ? 12.478 10.895 -19.689 1.00 93.88 97 ASP A O 1
ATOM 756 N N . ALA A 1 98 ? 11.961 10.836 -21.864 1.00 94.62 98 ALA A N 1
ATOM 757 C CA . ALA A 1 98 ? 10.518 10.929 -21.658 1.00 94.62 98 ALA A CA 1
ATOM 758 C C . ALA A 1 98 ? 9.956 9.777 -20.802 1.00 94.62 98 ALA A C 1
ATOM 760 O O . ALA A 1 98 ? 9.009 9.983 -20.041 1.00 94.62 98 ALA A O 1
ATOM 761 N N . VAL A 1 99 ? 10.519 8.569 -20.906 1.00 94.69 99 VAL A N 1
ATOM 762 C CA . VAL A 1 99 ? 10.126 7.408 -20.091 1.00 94.69 99 VAL A CA 1
ATOM 763 C C . VAL A 1 99 ? 10.664 7.554 -18.669 1.00 94.69 99 VAL A C 1
ATOM 765 O O . VAL A 1 99 ? 9.932 7.283 -17.718 1.00 94.69 99 VAL A O 1
ATOM 768 N N . LEU A 1 100 ? 11.902 8.028 -18.506 1.00 95.06 100 LEU A N 1
ATOM 769 C CA . LEU A 1 100 ? 12.516 8.254 -17.194 1.00 95.06 100 LEU A CA 1
ATOM 770 C C . LEU A 1 100 ? 11.793 9.355 -16.408 1.00 95.06 100 LEU A C 1
ATOM 772 O O . LEU A 1 100 ? 11.456 9.157 -15.240 1.00 95.06 100 LEU A O 1
ATOM 776 N N . VAL A 1 101 ? 11.487 10.482 -17.056 1.00 96.44 101 VAL A N 1
ATOM 777 C CA . VAL A 1 101 ? 10.731 11.597 -16.464 1.00 96.44 101 VAL A CA 1
ATOM 778 C C . VAL A 1 101 ? 9.313 11.158 -16.103 1.00 96.44 101 VAL A C 1
ATOM 780 O O . VAL A 1 101 ? 8.852 11.424 -14.991 1.00 96.44 101 VAL A O 1
ATOM 783 N N . ALA A 1 102 ? 8.630 10.433 -16.996 1.00 96.31 102 ALA A N 1
ATOM 784 C CA . ALA A 1 102 ? 7.304 9.893 -16.706 1.00 96.31 102 ALA A CA 1
ATOM 785 C C . ALA A 1 102 ? 7.333 8.888 -15.545 1.00 96.31 102 ALA A C 1
ATOM 787 O O . ALA A 1 102 ? 6.458 8.930 -14.681 1.00 96.31 102 ALA A O 1
ATOM 788 N N . GLY A 1 103 ? 8.352 8.028 -15.484 1.00 95.94 103 GLY A N 1
ATOM 789 C CA . GLY A 1 103 ? 8.553 7.087 -14.387 1.00 95.94 103 GLY A CA 1
ATOM 790 C C . GLY A 1 103 ? 8.788 7.796 -13.061 1.00 95.94 103 GLY A C 1
ATOM 791 O O . GLY A 1 103 ? 8.113 7.494 -12.080 1.00 95.94 103 GLY A O 1
ATOM 792 N N . LEU A 1 104 ? 9.671 8.797 -13.031 1.00 96.56 104 LEU A N 1
ATOM 793 C CA . LEU A 1 104 ? 9.909 9.620 -11.846 1.00 96.56 104 LEU A CA 1
ATOM 794 C C . LEU A 1 104 ? 8.624 10.308 -11.365 1.00 96.56 104 LEU A C 1
ATOM 796 O O . LEU A 1 104 ? 8.315 10.267 -10.171 1.00 96.56 104 LEU A O 1
ATOM 800 N N . ALA A 1 105 ? 7.854 10.897 -12.283 1.00 96.94 105 ALA A N 1
ATOM 801 C CA . ALA A 1 105 ? 6.579 11.531 -11.966 1.00 96.94 105 ALA A CA 1
ATOM 802 C C . ALA A 1 105 ? 5.561 10.514 -11.425 1.00 96.94 105 ALA A C 1
ATOM 804 O O . ALA A 1 105 ? 4.912 10.772 -10.410 1.00 96.94 105 ALA A O 1
ATOM 805 N N . ALA A 1 106 ? 5.461 9.336 -12.047 1.00 95.81 106 ALA A N 1
ATOM 806 C CA . ALA A 1 106 ? 4.553 8.276 -11.631 1.00 95.81 106 ALA A CA 1
ATOM 807 C C . ALA A 1 106 ? 4.916 7.710 -10.247 1.00 95.81 106 ALA A C 1
ATOM 809 O O . ALA A 1 106 ? 4.050 7.610 -9.377 1.00 95.81 106 ALA A O 1
ATOM 810 N N . PHE A 1 107 ? 6.190 7.396 -9.994 1.00 94.81 107 PHE A N 1
ATOM 811 C CA . PHE A 1 107 ? 6.639 6.921 -8.683 1.00 94.81 107 PHE A CA 1
ATOM 812 C C . PHE A 1 107 ? 6.460 7.987 -7.597 1.00 94.81 107 PHE A C 1
ATOM 814 O O . PHE A 1 107 ? 6.007 7.661 -6.500 1.00 94.81 107 PHE A O 1
ATOM 821 N N . SER A 1 108 ? 6.727 9.261 -7.901 1.00 94.62 108 SER A N 1
ATOM 822 C CA . SER A 1 108 ? 6.518 10.372 -6.960 1.00 94.62 108 SER A CA 1
ATOM 823 C C . SER A 1 108 ? 5.036 10.581 -6.636 1.00 94.62 108 SER A C 1
ATOM 825 O O . SER A 1 108 ? 4.666 10.729 -5.470 1.00 94.62 108 SER A O 1
ATOM 827 N N . ALA A 1 109 ? 4.161 10.543 -7.643 1.00 94.88 109 ALA A N 1
ATOM 828 C CA . ALA A 1 109 ? 2.719 10.657 -7.443 1.00 94.88 109 ALA A CA 1
ATOM 829 C C . ALA A 1 109 ? 2.159 9.460 -6.658 1.00 94.88 109 ALA A C 1
ATOM 831 O O . ALA A 1 109 ? 1.391 9.649 -5.712 1.00 94.88 109 ALA A O 1
ATOM 832 N N . HIS A 1 110 ? 2.595 8.238 -6.981 1.00 92.50 110 HIS A N 1
ATOM 833 C CA . HIS A 1 110 ? 2.257 7.033 -6.221 1.00 92.50 110 HIS A CA 1
ATOM 834 C C . HIS A 1 110 ? 2.678 7.157 -4.749 1.00 92.50 110 HIS A C 1
ATOM 836 O O . HIS A 1 110 ? 1.879 6.906 -3.844 1.00 92.50 110 HIS A O 1
ATOM 842 N N . PHE A 1 111 ? 3.905 7.617 -4.502 1.00 90.25 111 PHE A N 1
ATOM 843 C CA . PHE A 1 111 ? 4.428 7.848 -3.160 1.00 90.25 111 PHE A CA 1
ATOM 844 C C . PHE A 1 111 ? 3.585 8.856 -2.370 1.00 90.25 111 PHE A C 1
ATOM 846 O O . PHE A 1 111 ? 3.169 8.579 -1.242 1.00 90.25 111 PHE A O 1
ATOM 853 N N . ALA A 1 112 ? 3.272 10.005 -2.973 1.00 91.75 112 ALA A N 1
ATOM 854 C CA . ALA A 1 112 ? 2.435 11.029 -2.355 1.00 91.75 112 ALA A CA 1
ATOM 855 C C . ALA A 1 112 ? 1.033 10.489 -2.017 1.00 91.75 112 ALA A C 1
ATOM 857 O O . ALA A 1 112 ? 0.526 10.703 -0.912 1.00 91.75 112 ALA A O 1
ATOM 858 N N . MET A 1 113 ? 0.430 9.722 -2.930 1.00 91.44 113 MET A N 1
ATOM 859 C CA . MET A 1 113 ? -0.854 9.052 -2.705 1.00 91.44 113 MET A CA 1
ATOM 860 C C . MET A 1 113 ? -0.789 8.040 -1.562 1.00 91.44 113 MET A C 1
ATOM 862 O O . MET A 1 113 ? -1.713 7.978 -0.752 1.00 91.44 113 MET A O 1
ATOM 866 N N . MET A 1 114 ? 0.296 7.272 -1.456 1.00 87.62 114 MET A N 1
ATOM 867 C CA . MET A 1 114 ? 0.499 6.305 -0.377 1.00 87.62 114 MET A CA 1
ATOM 868 C C . MET A 1 114 ? 0.634 6.990 0.989 1.00 87.62 114 MET A C 1
ATOM 870 O O . MET A 1 114 ? 0.024 6.544 1.970 1.00 87.62 114 MET A O 1
ATOM 874 N N . MET A 1 115 ? 1.364 8.104 1.055 1.00 87.81 115 MET A N 1
ATOM 875 C CA . MET A 1 115 ? 1.472 8.926 2.264 1.00 87.81 115 MET A CA 1
ATOM 876 C C . MET A 1 115 ? 0.115 9.509 2.665 1.00 87.81 115 MET A C 1
ATOM 878 O O . MET A 1 115 ? -0.310 9.373 3.816 1.00 87.81 115 MET A O 1
ATOM 882 N N . PHE A 1 116 ? -0.613 10.077 1.703 1.00 90.62 116 PHE A N 1
ATOM 883 C CA . PHE A 1 116 ? -1.945 10.627 1.931 1.00 90.62 116 PHE A CA 1
ATOM 884 C C . PHE A 1 116 ? -2.938 9.555 2.396 1.00 90.62 116 PHE A C 1
ATOM 886 O O . PHE A 1 116 ? -3.628 9.734 3.401 1.00 90.62 116 PHE A O 1
ATOM 893 N N . TYR A 1 117 ? -2.966 8.401 1.724 1.00 88.25 117 TYR A N 1
ATOM 894 C CA . TYR A 1 117 ? -3.787 7.258 2.116 1.00 88.25 117 TYR A CA 1
ATOM 895 C C . TYR A 1 117 ? -3.502 6.844 3.563 1.00 88.25 117 TYR A C 1
ATOM 897 O O . TYR A 1 117 ? -4.431 6.657 4.351 1.00 88.25 117 TYR A O 1
ATOM 905 N N . THR A 1 118 ? -2.223 6.728 3.929 1.00 85.31 118 THR A N 1
ATOM 906 C CA . THR A 1 118 ? -1.796 6.327 5.276 1.00 85.31 118 THR A CA 1
ATOM 907 C C . THR A 1 118 ? -2.269 7.331 6.328 1.00 85.31 118 THR A C 1
ATOM 909 O O . THR A 1 118 ? -2.839 6.929 7.347 1.00 85.31 118 THR A O 1
ATOM 912 N N . ALA A 1 119 ? -2.130 8.632 6.058 1.00 88.88 119 ALA A N 1
ATOM 913 C CA . ALA A 1 119 ? -2.610 9.695 6.936 1.00 88.88 119 ALA A CA 1
ATOM 914 C C . ALA A 1 119 ? -4.137 9.646 7.131 1.00 88.88 119 ALA A C 1
ATOM 916 O O . ALA A 1 119 ? -4.620 9.641 8.268 1.00 88.88 119 ALA A O 1
ATOM 917 N N . VAL A 1 120 ? -4.909 9.530 6.043 1.00 89.44 120 VAL A N 1
ATOM 918 C CA . VAL A 1 120 ? -6.377 9.430 6.112 1.00 89.44 120 VAL A CA 1
ATOM 919 C C . VAL A 1 120 ? -6.796 8.161 6.850 1.00 89.44 120 VAL A C 1
ATOM 921 O O . VAL A 1 120 ? -7.670 8.211 7.714 1.00 89.44 120 VAL A O 1
ATOM 924 N N . HIS A 1 121 ? -6.151 7.026 6.582 1.00 87.31 121 HIS A N 1
ATOM 925 C CA . HIS A 1 121 ? -6.431 5.776 7.280 1.00 87.31 121 HIS A CA 1
ATOM 926 C C . HIS A 1 121 ? -6.187 5.898 8.797 1.00 87.31 121 HIS A C 1
ATOM 928 O O . HIS A 1 121 ? -7.024 5.445 9.586 1.00 87.31 121 HIS A O 1
ATOM 934 N N . HIS A 1 122 ? -5.104 6.558 9.229 1.00 86.31 122 HIS A N 1
ATOM 935 C CA . HIS A 1 122 ? -4.876 6.866 10.646 1.00 86.31 122 HIS A CA 1
ATOM 936 C C . HIS A 1 122 ? -5.951 7.792 11.224 1.00 86.31 122 HIS A C 1
ATOM 938 O O . HIS A 1 122 ? -6.446 7.529 12.323 1.00 86.31 122 HIS A O 1
ATOM 944 N N . ALA A 1 123 ? -6.357 8.827 10.487 1.00 87.38 123 ALA A N 1
ATOM 945 C CA . ALA A 1 123 ? -7.420 9.735 10.909 1.00 87.38 123 ALA A CA 1
ATOM 946 C C . ALA A 1 123 ? -8.761 9.004 11.084 1.00 87.38 123 ALA A C 1
ATOM 948 O O . ALA A 1 123 ? -9.443 9.196 12.091 1.00 87.38 123 ALA A O 1
ATOM 949 N N . VAL A 1 124 ? -9.120 8.111 10.154 1.00 86.38 124 VAL A N 1
ATOM 950 C CA . VAL A 1 124 ? -10.313 7.264 10.286 1.00 86.38 124 VAL A CA 1
ATOM 951 C C . VAL A 1 124 ? -10.190 6.341 11.492 1.00 86.38 124 VAL A C 1
ATOM 953 O O . VAL A 1 124 ? -11.130 6.248 12.276 1.00 86.38 124 VAL A O 1
ATOM 956 N N . ARG A 1 125 ? -9.044 5.669 11.678 1.00 84.00 125 ARG A N 1
ATOM 957 C CA . ARG A 1 125 ? -8.846 4.779 12.831 1.00 84.00 125 ARG A CA 1
ATOM 958 C C . ARG A 1 125 ? -9.033 5.512 14.150 1.00 84.00 125 ARG A C 1
ATOM 960 O O . ARG A 1 125 ? -9.766 5.006 14.986 1.00 84.00 125 ARG A O 1
ATOM 967 N N . ARG A 1 126 ? -8.432 6.695 14.313 1.00 83.50 126 ARG A N 1
ATOM 968 C CA . ARG A 1 126 ? -8.587 7.511 15.527 1.00 83.50 126 ARG A CA 1
ATOM 969 C C . ARG A 1 126 ? -10.042 7.927 15.758 1.00 83.50 126 ARG A C 1
ATOM 971 O O . ARG A 1 126 ? -10.508 7.854 16.884 1.00 83.50 126 ARG A O 1
ATOM 978 N N . ARG A 1 127 ? -10.772 8.303 14.701 1.00 82.19 127 ARG A N 1
ATOM 979 C CA . ARG A 1 127 ? -12.184 8.719 14.801 1.00 82.19 127 ARG A CA 1
ATOM 980 C C . ARG A 1 127 ? -13.170 7.580 15.073 1.00 82.19 127 ARG A C 1
ATOM 982 O O . ARG A 1 127 ? -14.272 7.856 15.519 1.00 82.19 127 ARG A O 1
ATOM 989 N N . ARG A 1 128 ? -12.817 6.322 14.784 1.00 79.00 128 ARG A N 1
ATOM 990 C CA . ARG A 1 128 ? -13.695 5.158 15.031 1.00 79.00 128 ARG A CA 1
ATOM 991 C C . ARG A 1 128 ? -13.493 4.510 16.403 1.00 79.00 128 ARG A C 1
ATOM 993 O O . ARG A 1 128 ? -14.125 3.492 16.671 1.00 79.00 128 ARG A O 1
ATOM 1000 N N . ILE A 1 129 ? -12.615 5.051 17.247 1.00 78.12 129 ILE A N 1
ATOM 1001 C CA . ILE A 1 129 ? -12.474 4.597 18.632 1.00 78.12 129 ILE A CA 1
ATOM 1002 C C . ILE A 1 129 ? -13.592 5.261 19.434 1.00 78.12 129 ILE A C 1
ATOM 1004 O O . ILE A 1 129 ? -13.581 6.476 19.619 1.00 78.12 129 ILE A O 1
ATOM 1008 N N . LEU A 1 130 ? -14.569 4.463 19.868 1.00 76.88 130 LEU A N 1
ATOM 1009 C CA . LEU A 1 130 ? -15.614 4.938 20.769 1.00 76.88 130 LEU A CA 1
ATOM 1010 C C . LEU A 1 130 ? -15.007 5.233 22.149 1.00 76.88 130 LEU A C 1
ATOM 1012 O O . LEU A 1 130 ? -14.134 4.484 22.596 1.00 76.88 130 LEU A O 1
ATOM 1016 N N . PRO A 1 131 ? -15.459 6.297 22.834 1.00 81.75 131 PRO A N 1
ATOM 1017 C CA . PRO A 1 131 ? -14.929 6.678 24.143 1.00 81.75 131 PRO A CA 1
ATOM 1018 C C . PRO A 1 131 ? -15.275 5.662 25.238 1.00 81.75 131 PRO A C 1
ATOM 1020 O O . PRO A 1 131 ? -14.575 5.593 26.244 1.00 81.75 131 PRO A O 1
ATOM 1023 N N . LEU A 1 132 ? -16.345 4.887 25.045 1.00 79.44 132 LEU A N 1
ATOM 1024 C CA . LEU A 1 132 ? -16.845 3.904 25.992 1.00 79.44 132 LEU A CA 1
ATOM 1025 C C . LEU A 1 132 ? -17.253 2.636 25.239 1.00 79.44 132 LEU A C 1
ATOM 1027 O O . LEU A 1 132 ? -17.886 2.702 24.183 1.00 79.44 132 LEU A O 1
ATOM 1031 N N . VAL A 1 133 ? -16.890 1.482 25.794 1.00 80.31 133 VAL A N 1
ATOM 1032 C CA . VAL A 1 133 ? -17.379 0.180 25.340 1.00 80.31 133 VAL A CA 1
ATOM 1033 C C . VAL A 1 133 ? -18.507 -0.220 26.273 1.00 80.31 133 VAL A C 1
ATOM 1035 O O . VAL A 1 133 ? -18.285 -0.376 27.469 1.00 80.31 133 VAL A O 1
ATOM 1038 N N . VAL A 1 134 ? -19.703 -0.388 25.721 1.00 82.50 134 VAL A N 1
ATOM 1039 C CA . VAL A 1 134 ? -20.871 -0.840 26.476 1.00 82.50 134 VAL A CA 1
ATOM 1040 C C . VAL A 1 134 ? -21.276 -2.239 26.030 1.00 82.50 134 VAL A C 1
ATOM 1042 O O . VAL A 1 134 ? -21.086 -2.618 24.873 1.00 82.50 134 VAL A O 1
ATOM 1045 N N . ARG A 1 135 ? -21.807 -3.020 26.968 1.00 80.06 135 ARG A N 1
ATOM 1046 C CA . ARG A 1 135 ? -22.422 -4.330 26.731 1.00 80.06 135 ARG A CA 1
ATOM 1047 C C . ARG A 1 135 ? -23.788 -4.327 27.403 1.00 80.06 135 ARG A C 1
ATOM 1049 O O . ARG A 1 135 ? -23.934 -3.693 28.441 1.00 80.06 135 ARG A O 1
ATOM 1056 N N . ASN A 1 136 ? -24.758 -5.014 26.806 1.00 79.25 136 ASN A N 1
ATOM 1057 C CA . ASN A 1 136 ? -26.133 -5.126 27.311 1.00 79.25 136 ASN A CA 1
ATOM 1058 C C . ASN A 1 136 ? -26.883 -3.785 27.481 1.00 79.25 136 ASN A C 1
ATOM 1060 O O . ASN A 1 136 ? -27.897 -3.741 28.165 1.00 79.25 136 ASN A O 1
ATOM 1064 N N . LEU A 1 137 ? -26.415 -2.707 26.838 1.00 80.88 137 LEU A N 1
ATOM 1065 C CA . LEU A 1 137 ? -27.167 -1.461 26.668 1.00 80.88 137 LEU A CA 1
ATOM 1066 C C . LEU A 1 137 ? -27.560 -1.332 25.200 1.00 80.88 137 LEU A C 1
ATOM 1068 O O . LEU A 1 137 ? -26.713 -1.531 24.321 1.00 80.88 137 LEU A O 1
ATOM 1072 N N . ASP A 1 138 ? -28.820 -0.993 24.936 1.00 80.06 138 ASP A N 1
ATOM 1073 C CA . ASP A 1 138 ? -29.269 -0.741 23.574 1.00 80.06 138 ASP A CA 1
ATOM 1074 C C . ASP A 1 138 ? -28.726 0.610 23.091 1.00 80.06 138 ASP A C 1
ATOM 1076 O O . ASP A 1 138 ? -29.130 1.681 23.543 1.00 80.06 138 ASP A O 1
ATOM 1080 N N . MET A 1 139 ? -27.761 0.541 22.177 1.00 78.69 139 MET A N 1
ATOM 1081 C CA . MET A 1 139 ? -27.134 1.699 21.538 1.00 78.69 139 MET A CA 1
ATOM 1082 C C . MET A 1 139 ? -27.556 1.837 20.075 1.00 78.69 139 MET A C 1
ATOM 1084 O O . MET A 1 139 ? -26.896 2.548 19.317 1.00 78.69 139 MET A O 1
ATOM 1088 N N . SER A 1 140 ? -28.627 1.154 19.659 1.00 75.38 140 SER A N 1
ATOM 1089 C CA . SER A 1 140 ? -29.096 1.145 18.268 1.00 75.38 140 SER A CA 1
ATOM 1090 C C . SER A 1 140 ? -29.525 2.531 17.778 1.00 75.38 140 SER A C 1
ATOM 1092 O O . SER A 1 140 ? -29.475 2.800 16.580 1.00 75.38 140 SER A O 1
ATOM 1094 N N . GLU A 1 141 ? -29.883 3.434 18.696 1.00 75.25 141 GLU A N 1
ATOM 1095 C CA . GLU A 1 141 ? -30.187 4.841 18.403 1.00 75.25 141 GLU A CA 1
ATOM 1096 C C . GLU A 1 141 ? -28.968 5.645 17.927 1.00 75.25 141 GLU A C 1
ATOM 1098 O O . GLU A 1 141 ? -29.123 6.680 17.277 1.00 75.25 141 GLU A O 1
ATOM 1103 N N . LEU A 1 142 ? -27.744 5.212 18.256 1.00 76.81 142 LEU A N 1
ATOM 1104 C CA . LEU A 1 142 ? -26.546 5.928 17.838 1.00 76.81 142 LEU A CA 1
ATOM 1105 C C . LEU A 1 142 ? -26.243 5.622 16.367 1.00 76.81 142 LEU A C 1
ATOM 1107 O O . LEU A 1 142 ? -26.131 4.451 15.990 1.00 76.81 142 LEU A O 1
ATOM 1111 N N . PRO A 1 143 ? -26.017 6.648 15.526 1.00 71.62 143 PRO A N 1
ATOM 1112 C CA . PRO A 1 143 ? -25.695 6.458 14.120 1.00 71.62 143 PRO A CA 1
ATOM 1113 C C . PRO A 1 143 ? -24.257 5.946 13.981 1.00 71.62 143 PRO A C 1
ATOM 1115 O O . PRO A 1 143 ? -23.341 6.694 13.655 1.00 71.62 143 PRO A O 1
ATOM 1118 N N . VAL A 1 144 ? -24.029 4.657 14.235 1.00 73.44 144 VAL A N 1
ATOM 1119 C CA . VAL A 1 144 ? -22.724 4.012 14.062 1.00 73.44 144 VAL A CA 1
ATOM 1120 C C . VAL A 1 144 ? -22.647 3.445 12.643 1.00 73.44 144 VAL A C 1
ATOM 1122 O O . VAL A 1 144 ? -23.303 2.448 12.336 1.00 73.44 144 VAL A O 1
ATOM 1125 N N . PRO A 1 145 ? -21.838 4.030 11.736 1.00 71.44 145 PRO A N 1
ATOM 1126 C CA . PRO A 1 145 ? -21.728 3.515 10.381 1.00 71.44 145 PRO A CA 1
ATOM 1127 C C . PRO A 1 145 ? -21.099 2.120 10.375 1.00 71.44 145 PRO A C 1
ATOM 1129 O O . PRO A 1 145 ? -20.140 1.854 11.118 1.00 71.44 145 PRO A O 1
ATOM 1132 N N . GLN A 1 146 ? -21.584 1.265 9.468 1.00 73.19 146 GLN A N 1
ATOM 1133 C CA . GLN A 1 146 ? -21.047 -0.079 9.272 1.00 73.19 146 GLN A CA 1
ATOM 1134 C C . GLN A 1 146 ? -19.517 -0.072 9.113 1.00 73.19 146 GLN A C 1
ATOM 1136 O O . GLN A 1 146 ? -18.942 0.880 8.563 1.00 73.19 146 GLN A O 1
ATOM 1141 N N . PRO A 1 147 ? -18.829 -1.120 9.606 1.00 67.12 147 PRO A N 1
ATOM 1142 C CA . PRO A 1 147 ? -17.388 -1.229 9.465 1.00 67.12 147 PRO A CA 1
ATOM 1143 C C . PRO A 1 147 ? -16.971 -1.145 7.993 1.00 67.12 147 PRO A C 1
ATOM 1145 O O . PRO A 1 147 ? -17.642 -1.704 7.126 1.00 67.12 147 PRO A O 1
ATOM 1148 N N . PRO A 1 148 ? -15.863 -0.444 7.690 1.00 68.06 148 PRO A N 1
ATOM 1149 C CA . PRO A 1 148 ? -15.353 -0.387 6.335 1.00 68.06 148 PRO A CA 1
ATOM 1150 C C . PRO A 1 148 ? -15.017 -1.802 5.857 1.00 68.06 148 PRO A C 1
ATOM 1152 O O . PRO A 1 148 ? -14.627 -2.649 6.672 1.00 68.06 148 PRO A O 1
ATOM 1155 N N . PRO A 1 149 ? -15.143 -2.065 4.545 1.00 70.19 149 PRO A N 1
ATOM 1156 C CA . PRO A 1 149 ? -14.932 -3.395 4.003 1.00 70.19 149 PRO A CA 1
ATOM 1157 C C . PRO A 1 149 ? -13.545 -3.902 4.394 1.00 70.19 149 PRO A C 1
ATOM 1159 O O . PRO A 1 149 ? -12.543 -3.183 4.308 1.00 70.19 149 PRO A O 1
ATOM 1162 N N . ALA A 1 150 ? -13.489 -5.166 4.817 1.00 67.06 150 ALA A N 1
ATOM 1163 C CA . ALA A 1 150 ? -12.274 -5.790 5.328 1.00 67.06 150 ALA A CA 1
ATOM 1164 C C . ALA A 1 150 ? -11.098 -5.667 4.346 1.00 67.06 150 ALA A C 1
ATOM 1166 O O . ALA A 1 150 ? -9.956 -5.558 4.781 1.00 67.06 150 ALA A O 1
ATOM 1167 N N . LEU A 1 151 ? -11.375 -5.613 3.040 1.00 61.62 151 LEU A N 1
ATOM 1168 C CA . LEU A 1 151 ? -10.382 -5.453 1.980 1.00 61.62 151 LEU A CA 1
ATOM 1169 C C . LEU A 1 151 ? -9.559 -4.153 2.092 1.00 61.62 151 LEU A C 1
ATOM 1171 O O . LEU A 1 151 ? -8.365 -4.188 1.800 1.00 61.62 151 LEU A O 1
ATOM 1175 N N . LEU A 1 152 ? -10.178 -3.046 2.527 1.00 60.97 152 LEU A N 1
ATOM 1176 C CA . LEU A 1 152 ? -9.543 -1.723 2.663 1.00 60.97 152 LEU A CA 1
ATOM 1177 C C . LEU A 1 152 ? -8.780 -1.556 3.984 1.00 60.97 152 LEU A C 1
ATOM 1179 O O . LEU A 1 152 ? -7.956 -0.654 4.108 1.00 60.97 152 LEU A O 1
ATOM 1183 N N . TYR A 1 153 ? -9.061 -2.399 4.983 1.00 64.81 153 TYR A N 1
ATOM 1184 C CA . TYR A 1 153 ? -8.556 -2.232 6.352 1.00 64.81 153 TYR A CA 1
ATOM 1185 C C . TYR A 1 153 ? -7.652 -3.374 6.828 1.00 64.81 153 TYR A C 1
ATOM 1187 O O . TYR A 1 153 ? -6.635 -3.121 7.487 1.00 64.81 153 TYR A O 1
ATOM 1195 N N . ARG A 1 154 ? -7.971 -4.631 6.492 1.00 58.31 154 ARG A N 1
ATOM 1196 C CA . ARG A 1 154 ? -7.115 -5.794 6.769 1.00 58.31 154 ARG A CA 1
ATOM 1197 C C . ARG A 1 154 ? -6.027 -5.863 5.694 1.00 58.31 154 ARG A C 1
ATOM 1199 O O . ARG A 1 154 ? -6.328 -5.985 4.514 1.00 58.31 154 ARG A O 1
ATOM 1206 N N . HIS A 1 155 ? -4.759 -5.817 6.112 1.00 59.81 155 HIS A N 1
ATOM 1207 C CA . HIS A 1 155 ? -3.577 -5.911 5.234 1.00 59.81 155 HIS A CA 1
ATOM 1208 C C . HIS A 1 155 ? -3.411 -4.759 4.216 1.00 59.81 155 HIS A C 1
ATOM 1210 O O . HIS A 1 155 ? -2.702 -4.903 3.226 1.00 59.81 155 HIS A O 1
ATOM 1216 N N . HIS A 1 156 ? -4.018 -3.595 4.463 1.00 58.78 156 HIS A N 1
ATOM 1217 C CA . HIS A 1 156 ? -4.018 -2.444 3.545 1.00 58.78 156 HIS A CA 1
ATOM 1218 C C . HIS A 1 156 ? -2.614 -1.938 3.172 1.00 58.78 156 HIS A C 1
ATOM 1220 O O . HIS A 1 156 ? -2.326 -1.754 1.996 1.00 58.78 156 HIS A O 1
ATOM 1226 N N . LEU A 1 157 ? -1.700 -1.829 4.144 1.00 56.78 157 LEU A N 1
ATOM 1227 C CA . LEU A 1 157 ? -0.294 -1.464 3.905 1.00 56.78 157 LEU A CA 1
ATOM 1228 C C . LEU A 1 157 ? 0.463 -2.494 3.054 1.00 56.78 157 LEU A C 1
ATOM 1230 O O . LEU A 1 157 ? 1.520 -2.180 2.518 1.00 56.78 157 LEU A O 1
ATOM 1234 N N . ARG A 1 158 ? -0.012 -3.744 2.986 1.00 62.78 158 ARG A N 1
ATOM 1235 C CA . ARG A 1 158 ? 0.567 -4.813 2.154 1.00 62.78 158 ARG A CA 1
ATOM 1236 C C . ARG A 1 158 ? 0.109 -4.674 0.710 1.00 62.78 158 ARG A C 1
ATOM 1238 O O . ARG A 1 158 ? 0.927 -4.773 -0.187 1.00 62.78 158 ARG A O 1
ATOM 1245 N N . LYS A 1 159 ? -1.174 -4.376 0.502 1.00 64.06 159 LYS A N 1
ATOM 1246 C CA . LYS A 1 159 ? -1.749 -4.210 -0.837 1.00 64.06 159 LYS A CA 1
ATOM 1247 C C . LYS A 1 159 ? -1.320 -2.911 -1.506 1.00 64.06 159 LYS A C 1
ATOM 1249 O O . LYS A 1 159 ? -1.059 -2.939 -2.696 1.00 64.06 159 LYS A O 1
ATOM 1254 N N . LEU A 1 160 ? -1.205 -1.815 -0.747 1.00 66.12 160 LEU A N 1
ATOM 1255 C CA . LEU A 1 160 ? -0.778 -0.534 -1.313 1.00 66.12 160 LEU A CA 1
ATOM 1256 C C . LEU A 1 160 ? 0.657 -0.570 -1.845 1.00 66.12 160 LEU A C 1
ATOM 1258 O O . LEU A 1 160 ? 0.933 0.102 -2.824 1.00 66.12 160 LEU A O 1
ATOM 1262 N N . LEU A 1 161 ? 1.547 -1.352 -1.221 1.00 66.00 161 LEU A N 1
ATOM 1263 C CA . LEU A 1 161 ? 2.931 -1.447 -1.681 1.00 66.00 161 LEU A CA 1
ATOM 1264 C C . LEU A 1 161 ? 3.015 -2.126 -3.042 1.00 66.00 161 LEU A C 1
ATOM 1266 O O . LEU A 1 161 ? 3.706 -1.628 -3.903 1.00 66.00 161 LEU A O 1
ATOM 1270 N N . HIS A 1 162 ? 2.282 -3.220 -3.245 1.00 77.31 162 HIS A N 1
ATOM 1271 C CA . HIS A 1 162 ? 2.306 -3.977 -4.501 1.00 77.31 162 HIS A CA 1
ATOM 1272 C C . HIS A 1 162 ? 1.583 -3.271 -5.657 1.00 77.31 162 HIS A C 1
ATOM 1274 O O . HIS A 1 162 ? 1.554 -3.792 -6.768 1.00 77.31 162 HIS A O 1
ATOM 1280 N N . LEU A 1 163 ? 0.990 -2.096 -5.418 1.00 83.69 163 LEU A N 1
ATOM 1281 C CA . LEU A 1 163 ? 0.415 -1.269 -6.481 1.00 83.69 163 LEU A CA 1
ATOM 1282 C C . LEU A 1 163 ? 1.485 -0.664 -7.392 1.00 83.69 163 LEU A C 1
ATOM 1284 O O . LEU A 1 163 ? 1.121 -0.195 -8.463 1.00 83.69 163 LEU A O 1
ATOM 1288 N N . ASP A 1 164 ? 2.760 -0.678 -6.994 1.00 86.94 164 ASP A N 1
ATOM 1289 C CA . ASP A 1 164 ? 3.895 -0.244 -7.814 1.00 86.94 164 ASP A CA 1
ATOM 1290 C C . ASP A 1 164 ? 4.393 -1.322 -8.797 1.00 86.94 164 ASP A C 1
ATOM 1292 O O . ASP A 1 164 ? 5.161 -1.012 -9.714 1.00 86.94 164 ASP A O 1
ATOM 1296 N N . LEU A 1 165 ? 3.952 -2.577 -8.633 1.00 90.12 165 LEU A N 1
ATOM 1297 C CA . LEU A 1 165 ? 4.338 -3.703 -9.483 1.00 90.12 165 LEU A CA 1
ATOM 1298 C C . LEU A 1 165 ? 4.012 -3.478 -10.964 1.00 90.12 165 LEU A C 1
ATOM 1300 O O . LEU A 1 165 ? 4.864 -3.820 -11.780 1.00 90.12 165 LEU A O 1
ATOM 1304 N N . PRO A 1 166 ? 2.855 -2.905 -11.361 1.00 93.50 166 PRO A N 1
ATOM 1305 C CA . PRO A 1 166 ? 2.578 -2.620 -12.764 1.00 93.50 166 PRO A CA 1
ATOM 1306 C C . PRO A 1 166 ? 3.589 -1.644 -13.372 1.00 93.50 166 PRO A C 1
ATOM 1308 O O . PRO A 1 166 ? 4.022 -1.862 -14.498 1.00 93.50 166 PRO A O 1
ATOM 1311 N N . ALA A 1 167 ? 4.014 -0.609 -12.639 1.00 93.06 167 ALA A N 1
ATOM 1312 C CA . ALA A 1 167 ? 5.050 0.319 -13.097 1.00 93.06 167 ALA A CA 1
ATOM 1313 C C . ALA A 1 167 ? 6.412 -0.373 -13.235 1.00 93.06 167 ALA A C 1
ATOM 1315 O O . ALA A 1 167 ? 7.092 -0.180 -14.242 1.00 93.06 167 ALA A O 1
ATOM 1316 N N . HIS A 1 168 ? 6.786 -1.222 -12.271 1.00 92.88 168 HIS A N 1
ATOM 1317 C CA . HIS A 1 168 ? 8.025 -2.000 -12.346 1.00 92.88 168 HIS A CA 1
ATOM 1318 C C . HIS A 1 168 ? 8.002 -2.977 -13.526 1.00 92.88 168 HIS A C 1
ATOM 1320 O O . HIS A 1 168 ? 8.911 -2.975 -14.351 1.00 92.88 168 HIS A O 1
ATOM 1326 N N . ALA A 1 169 ? 6.942 -3.777 -13.644 1.00 93.25 169 ALA A N 1
ATOM 1327 C CA . ALA A 1 169 ? 6.764 -4.729 -14.732 1.00 93.25 169 ALA A CA 1
ATOM 1328 C C . ALA A 1 169 ? 6.732 -4.028 -16.094 1.00 93.25 169 ALA A C 1
ATOM 1330 O O . ALA A 1 169 ? 7.394 -4.479 -17.022 1.00 93.25 169 ALA A O 1
ATOM 1331 N N . GLY A 1 170 ? 6.023 -2.902 -16.202 1.00 93.25 170 GLY A N 1
ATOM 1332 C CA . GLY A 1 170 ? 5.959 -2.100 -17.420 1.00 93.25 170 GLY A CA 1
ATOM 1333 C C . GLY A 1 170 ? 7.334 -1.628 -17.881 1.00 93.25 170 GLY A C 1
ATOM 1334 O O . GLY A 1 170 ? 7.651 -1.754 -19.061 1.00 93.25 170 GLY A O 1
ATOM 1335 N N . LEU A 1 171 ? 8.178 -1.150 -16.960 1.00 93.00 171 LEU A N 1
ATOM 1336 C CA . LEU A 1 171 ? 9.531 -0.702 -17.299 1.00 93.00 171 LEU A CA 1
ATOM 1337 C C . LEU A 1 171 ? 10.460 -1.866 -17.672 1.00 93.00 171 LEU A C 1
ATOM 1339 O O . LEU A 1 171 ? 11.236 -1.753 -18.617 1.00 93.00 171 LEU A O 1
ATOM 1343 N N . LEU A 1 172 ? 10.346 -3.001 -16.978 1.00 92.88 172 LEU A N 1
ATOM 1344 C CA . LEU A 1 172 ? 11.098 -4.218 -17.301 1.00 92.88 172 LEU A CA 1
ATOM 1345 C C . LEU A 1 172 ? 10.713 -4.775 -18.680 1.00 92.88 172 LEU A C 1
ATOM 1347 O O . LEU A 1 172 ? 11.587 -5.149 -19.458 1.00 92.88 172 LEU A O 1
ATOM 1351 N N . VAL A 1 173 ? 9.416 -4.795 -19.009 1.00 93.06 173 VAL A N 1
ATOM 1352 C CA . VAL A 1 173 ? 8.925 -5.207 -20.334 1.00 93.06 173 VAL A CA 1
ATOM 1353 C C . VAL A 1 173 ? 9.352 -4.206 -21.401 1.00 93.06 173 VAL A C 1
ATOM 1355 O O . VAL A 1 173 ? 9.792 -4.623 -22.468 1.00 93.06 173 VAL A O 1
ATOM 1358 N N . ALA A 1 174 ? 9.283 -2.902 -21.122 1.00 92.56 174 ALA A N 1
ATOM 1359 C CA . ALA A 1 174 ? 9.737 -1.876 -22.055 1.00 92.56 174 ALA A CA 1
ATOM 1360 C C . ALA A 1 174 ? 11.219 -2.038 -22.409 1.00 92.56 174 ALA A C 1
ATOM 1362 O O . ALA A 1 174 ? 11.574 -1.937 -23.580 1.00 92.56 174 ALA A O 1
ATOM 1363 N N . ALA A 1 175 ? 12.059 -2.357 -21.423 1.00 89.12 175 ALA A N 1
ATOM 1364 C CA . ALA A 1 175 ? 13.474 -2.645 -21.628 1.00 89.12 175 ALA A CA 1
ATOM 1365 C C . ALA A 1 175 ? 13.714 -3.950 -22.411 1.00 89.12 175 ALA A C 1
ATOM 1367 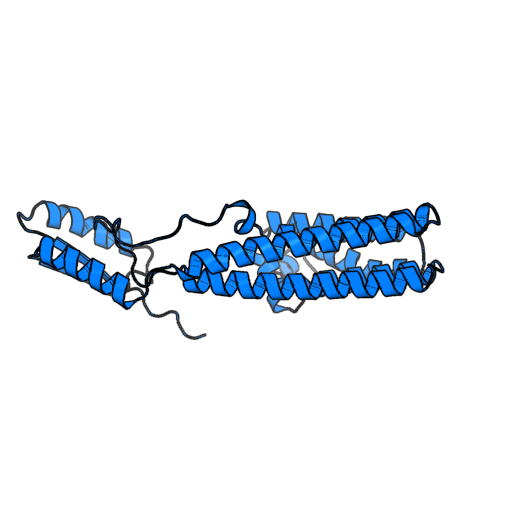O O . ALA A 1 175 ? 14.610 -4.004 -23.245 1.00 89.12 175 ALA A O 1
ATOM 1368 N N . ALA A 1 176 ? 12.911 -4.993 -22.180 1.00 89.19 176 ALA A N 1
ATOM 1369 C CA . ALA A 1 176 ? 13.037 -6.265 -22.895 1.00 89.19 176 ALA A CA 1
ATOM 1370 C C . ALA A 1 176 ? 12.559 -6.191 -24.358 1.00 89.19 176 ALA A C 1
ATOM 1372 O O . ALA A 1 176 ? 13.126 -6.845 -25.228 1.00 89.19 176 ALA A O 1
ATOM 1373 N N . VAL A 1 177 ? 11.504 -5.415 -24.621 1.00 89.94 177 VAL A N 1
ATOM 1374 C CA . VAL A 1 177 ? 10.866 -5.278 -25.944 1.00 89.94 177 VAL A CA 1
ATOM 1375 C C . VAL A 1 177 ? 11.437 -4.093 -26.736 1.00 89.94 177 VAL A C 1
ATOM 1377 O O . VAL A 1 177 ? 11.228 -4.000 -27.942 1.00 89.94 177 VAL A O 1
ATOM 1380 N N . GLY A 1 178 ? 12.148 -3.173 -26.077 1.00 85.25 178 GLY A N 1
ATOM 1381 C CA . GLY A 1 178 ? 12.651 -1.939 -26.685 1.00 85.25 178 GLY A CA 1
ATOM 1382 C C . GLY A 1 178 ? 11.546 -0.924 -26.994 1.00 85.25 178 GLY A C 1
ATOM 1383 O O . GLY A 1 178 ? 11.687 -0.115 -27.906 1.00 85.25 178 GLY A O 1
ATOM 1384 N N . SER A 1 179 ? 10.418 -0.971 -26.274 1.00 88.25 179 SER A N 1
ATOM 1385 C CA . SER A 1 179 ? 9.264 -0.114 -26.553 1.00 88.25 179 SER A CA 1
ATOM 1386 C C . SER A 1 179 ? 8.677 0.536 -25.305 1.00 88.25 179 SER A C 1
ATOM 1388 O O . SER A 1 179 ? 8.274 -0.138 -24.359 1.00 88.25 179 SER A O 1
ATOM 1390 N N . GLY A 1 180 ? 8.570 1.867 -25.322 1.00 88.62 180 GLY A N 1
ATOM 1391 C CA . GLY A 1 180 ? 8.122 2.657 -24.171 1.00 88.62 180 GLY A CA 1
ATOM 1392 C C . GLY A 1 180 ? 6.645 2.486 -23.798 1.00 88.62 180 GLY A C 1
ATOM 1393 O O . GLY A 1 180 ? 6.271 2.817 -22.674 1.00 88.62 180 GLY A O 1
ATOM 1394 N N . TRP A 1 181 ? 5.794 1.948 -24.683 1.00 93.06 181 TRP A N 1
ATOM 1395 C CA . TRP A 1 181 ? 4.351 1.827 -24.411 1.00 93.06 181 TRP A CA 1
ATOM 1396 C C . TRP A 1 181 ? 4.062 0.969 -23.172 1.00 93.06 181 TRP A C 1
ATOM 1398 O O . TRP A 1 181 ? 3.167 1.302 -22.396 1.00 93.06 181 TRP A O 1
ATOM 1408 N N . ALA A 1 182 ? 4.848 -0.092 -22.949 1.00 94.12 182 ALA A N 1
ATOM 1409 C CA . ALA A 1 182 ? 4.680 -0.977 -21.800 1.00 94.12 182 ALA A CA 1
ATOM 1410 C C . ALA A 1 182 ? 4.976 -0.244 -20.481 1.00 94.12 182 ALA A C 1
ATOM 1412 O O . ALA A 1 182 ? 4.263 -0.434 -19.494 1.00 94.12 182 ALA A O 1
ATOM 1413 N N . ALA A 1 183 ? 5.962 0.661 -20.483 1.00 94.44 183 ALA A N 1
ATOM 1414 C CA . ALA A 1 183 ? 6.276 1.509 -19.338 1.00 94.44 183 ALA A CA 1
ATOM 1415 C C . ALA A 1 183 ? 5.130 2.485 -19.046 1.00 94.44 183 ALA A C 1
ATOM 1417 O O . ALA A 1 183 ? 4.633 2.524 -17.920 1.00 94.44 183 ALA A O 1
ATOM 1418 N N . TYR A 1 184 ? 4.639 3.204 -20.063 1.00 96.06 184 TYR A N 1
ATOM 1419 C CA . TYR A 1 184 ? 3.521 4.140 -19.900 1.00 96.06 184 TYR A CA 1
ATOM 1420 C C . TYR A 1 184 ? 2.241 3.450 -19.415 1.00 96.06 184 TYR A C 1
ATOM 1422 O O . TYR A 1 184 ? 1.569 3.968 -18.522 1.00 96.06 184 TYR A O 1
ATOM 1430 N N . ALA A 1 185 ? 1.926 2.263 -19.940 1.00 96.38 185 ALA A N 1
ATOM 1431 C CA . ALA A 1 185 ? 0.798 1.463 -19.471 1.00 96.38 185 ALA A CA 1
ATOM 1432 C C . ALA A 1 185 ? 0.967 1.062 -17.994 1.00 96.38 185 ALA A C 1
ATOM 1434 O O . ALA A 1 185 ? 0.042 1.225 -17.196 1.00 96.38 185 ALA A O 1
ATOM 1435 N N . GLY A 1 186 ? 2.161 0.607 -17.603 1.00 95.81 186 GLY A N 1
ATOM 1436 C CA . GLY A 1 186 ? 2.487 0.282 -16.213 1.00 95.81 186 GLY A CA 1
ATOM 1437 C C . GLY A 1 186 ? 2.346 1.477 -15.264 1.00 95.81 186 GLY A C 1
ATOM 1438 O O . GLY A 1 186 ? 1.771 1.349 -14.176 1.00 95.81 186 GLY A O 1
ATOM 1439 N N . PHE A 1 187 ? 2.810 2.656 -15.686 1.00 96.31 187 PHE A N 1
ATOM 1440 C CA . PHE A 1 187 ? 2.656 3.907 -14.940 1.00 96.31 187 PHE A CA 1
ATOM 1441 C C . PHE A 1 187 ? 1.183 4.293 -14.787 1.00 96.31 187 PHE A C 1
ATOM 1443 O O . PHE A 1 187 ? 0.732 4.554 -13.671 1.00 96.31 187 PHE A O 1
ATOM 1450 N N . ALA A 1 188 ? 0.412 4.262 -15.876 1.00 96.25 188 ALA A N 1
ATOM 1451 C CA . ALA A 1 188 ? -1.012 4.585 -15.862 1.00 96.25 188 ALA A CA 1
ATOM 1452 C C . ALA A 1 188 ? -1.807 3.646 -14.941 1.00 96.25 188 ALA A C 1
ATOM 1454 O O . ALA A 1 188 ? -2.619 4.112 -14.141 1.00 96.25 188 ALA A O 1
ATOM 1455 N N . LEU A 1 189 ? -1.532 2.338 -14.986 1.00 95.69 189 LEU A N 1
ATOM 1456 C CA . LEU A 1 189 ? -2.164 1.350 -14.105 1.00 95.69 189 LEU A CA 1
ATOM 1457 C C . LEU A 1 189 ? -1.836 1.605 -12.630 1.00 95.69 189 LEU A C 1
ATOM 1459 O O . LEU A 1 189 ? -2.732 1.588 -11.785 1.00 95.69 189 LEU A O 1
ATOM 1463 N N . THR A 1 190 ? -0.570 1.892 -12.327 1.00 94.62 190 THR A N 1
ATOM 1464 C CA . THR A 1 190 ? -0.107 2.192 -10.963 1.00 94.62 190 THR A CA 1
ATOM 1465 C C . THR A 1 190 ? -0.803 3.434 -10.411 1.00 94.62 190 THR A C 1
ATOM 1467 O O . THR A 1 190 ? -1.371 3.400 -9.315 1.00 94.62 190 THR A O 1
ATOM 1470 N N . ILE A 1 191 ? -0.832 4.524 -11.181 1.00 95.00 191 ILE A N 1
ATOM 1471 C CA . ILE A 1 191 ? -1.497 5.770 -10.784 1.00 95.00 191 ILE A CA 1
ATOM 1472 C C . ILE A 1 191 ? -3.007 5.586 -10.663 1.00 95.00 191 ILE A C 1
ATOM 1474 O O . ILE A 1 191 ? -3.592 6.010 -9.665 1.00 95.00 191 ILE A O 1
ATOM 1478 N N . GLY A 1 192 ? -3.647 4.919 -11.623 1.00 94.69 192 GLY A N 1
ATOM 1479 C CA . GLY A 1 192 ? -5.086 4.665 -11.600 1.00 94.69 192 GLY A CA 1
ATOM 1480 C C . GLY A 1 192 ? -5.505 3.874 -10.362 1.00 94.69 192 GLY A C 1
ATOM 1481 O O . GLY A 1 192 ? -6.415 4.275 -9.634 1.00 94.69 192 GLY A O 1
ATOM 1482 N N . ALA A 1 193 ? -4.781 2.800 -10.050 1.00 91.44 193 ALA A N 1
ATOM 1483 C CA . ALA A 1 193 ? -5.067 1.967 -8.889 1.00 91.44 193 ALA A CA 1
ATOM 1484 C C . ALA A 1 193 ? -4.765 2.679 -7.549 1.00 91.44 193 ALA A C 1
ATOM 1486 O O . ALA A 1 193 ? -5.496 2.513 -6.564 1.00 91.44 193 ALA A O 1
ATOM 1487 N N . SER A 1 194 ? -3.745 3.542 -7.515 1.00 91.12 194 SER A N 1
ATOM 1488 C CA . SER A 1 194 ? -3.432 4.385 -6.348 1.00 91.12 194 SER A CA 1
ATOM 1489 C C . SER A 1 194 ? -4.508 5.441 -6.109 1.00 91.12 194 SER A C 1
ATOM 1491 O O . SER A 1 194 ? -4.991 5.603 -4.987 1.00 91.12 194 SER A O 1
ATOM 1493 N N . THR A 1 195 ? -4.960 6.089 -7.183 1.00 93.06 195 THR A N 1
ATOM 1494 C CA . THR A 1 195 ? -6.059 7.061 -7.164 1.00 93.06 195 THR A CA 1
ATOM 1495 C C . THR A 1 195 ? -7.342 6.409 -6.663 1.00 93.06 195 THR A C 1
ATOM 1497 O O . THR A 1 195 ? -7.975 6.923 -5.742 1.00 93.06 195 THR A O 1
ATOM 1500 N N . ALA A 1 196 ? -7.697 5.237 -7.199 1.00 91.12 196 ALA A N 1
ATOM 1501 C CA . ALA A 1 196 ? -8.871 4.485 -6.766 1.00 91.12 196 ALA A CA 1
ATOM 1502 C C . ALA A 1 196 ? -8.808 4.141 -5.268 1.00 91.12 196 ALA A C 1
ATOM 1504 O O . ALA A 1 196 ? -9.798 4.291 -4.548 1.00 91.12 196 ALA A O 1
ATOM 1505 N N . SER A 1 197 ? -7.627 3.758 -4.773 1.00 88.38 197 SER A N 1
ATOM 1506 C CA . SER A 1 197 ? -7.402 3.480 -3.350 1.00 88.38 197 SER A CA 1
ATOM 1507 C C . SER A 1 197 ? -7.614 4.724 -2.478 1.00 88.38 197 SER A C 1
ATOM 1509 O O . SER A 1 197 ? -8.301 4.657 -1.455 1.00 88.38 197 SER A O 1
ATOM 1511 N N . VAL A 1 198 ? -7.082 5.879 -2.892 1.00 90.19 198 VAL A N 1
ATOM 1512 C CA . VAL A 1 198 ? -7.270 7.163 -2.194 1.00 90.19 198 VAL A CA 1
ATOM 1513 C C . VAL A 1 198 ? -8.743 7.585 -2.180 1.00 90.19 198 VAL A C 1
ATOM 1515 O O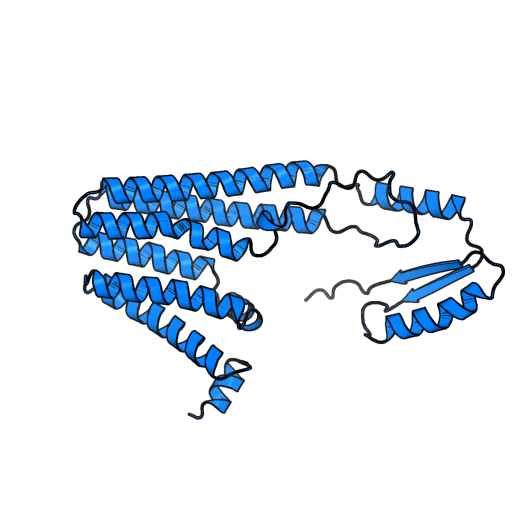 . VAL A 1 198 ? -9.274 7.970 -1.136 1.00 90.19 198 VAL A O 1
ATOM 1518 N N . VAL A 1 199 ? -9.444 7.462 -3.307 1.00 91.75 199 VAL A N 1
ATOM 1519 C CA . VAL A 1 199 ? -10.879 7.769 -3.389 1.00 91.75 199 VAL A CA 1
ATOM 1520 C C . VAL A 1 199 ? -11.680 6.864 -2.448 1.00 91.75 199 VAL A C 1
ATOM 1522 O O . VAL A 1 199 ? -12.511 7.354 -1.680 1.00 91.75 199 VAL A O 1
ATOM 1525 N N . ALA A 1 200 ? -11.390 5.560 -2.421 1.00 88.56 200 ALA A N 1
ATOM 1526 C CA . ALA A 1 200 ? -12.073 4.610 -1.545 1.00 88.56 200 ALA A CA 1
ATOM 1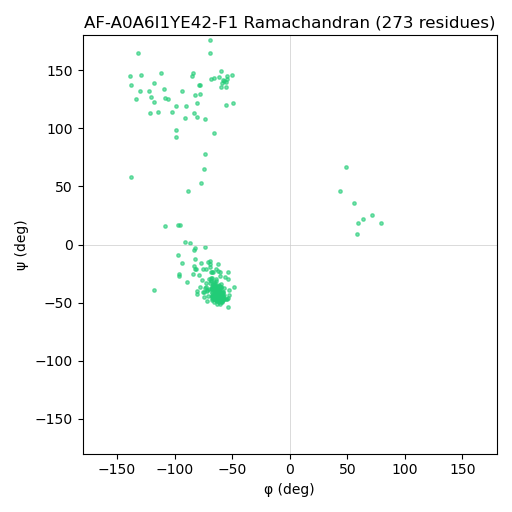527 C C . ALA A 1 200 ? -11.908 4.947 -0.047 1.00 88.56 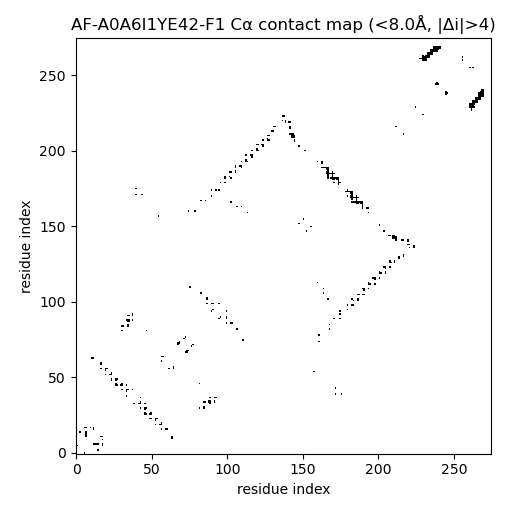200 ALA A C 1
ATOM 1529 O O . ALA A 1 200 ? -12.879 4.889 0.723 1.00 88.56 200 ALA A O 1
ATOM 1530 N N . ILE A 1 201 ? -10.703 5.346 0.387 1.00 87.56 201 ILE A N 1
ATOM 1531 C CA . ILE A 1 201 ? -10.486 5.736 1.789 1.00 87.56 201 ILE A CA 1
ATOM 1532 C C . ILE A 1 201 ? -11.115 7.095 2.111 1.00 87.56 201 ILE A C 1
ATOM 1534 O O . ILE A 1 201 ? -11.649 7.263 3.206 1.00 87.56 201 ILE A O 1
ATOM 1538 N N . LEU A 1 202 ? -11.156 8.037 1.165 1.00 90.62 202 LEU A N 1
ATOM 1539 C CA . LEU A 1 202 ? -11.840 9.320 1.350 1.00 90.62 202 LEU A CA 1
ATOM 1540 C C . LEU A 1 202 ? -13.354 9.154 1.507 1.00 90.62 202 LEU A C 1
ATOM 1542 O O . LEU A 1 202 ? -13.955 9.790 2.375 1.00 90.62 202 LEU A O 1
ATOM 1546 N N . VAL A 1 203 ? -13.976 8.262 0.733 1.00 88.94 203 VAL A N 1
ATOM 1547 C CA . VAL A 1 203 ? -15.393 7.900 0.913 1.00 88.94 203 VAL A CA 1
ATOM 1548 C C . VAL A 1 203 ? -15.620 7.327 2.314 1.00 88.94 203 VAL A C 1
ATOM 1550 O O . VAL A 1 203 ? -16.560 7.721 3.009 1.00 88.94 203 VAL A O 1
ATOM 1553 N N . THR A 1 204 ? -14.722 6.456 2.775 1.00 84.56 204 THR A N 1
ATOM 1554 C CA . THR A 1 204 ? -14.773 5.893 4.133 1.00 84.56 204 THR A CA 1
ATOM 1555 C C . THR A 1 204 ? -14.588 6.966 5.210 1.00 84.56 204 THR A C 1
ATOM 1557 O O . THR A 1 204 ? -15.299 6.971 6.219 1.00 84.56 204 THR A O 1
ATOM 1560 N N . TYR A 1 205 ? -13.678 7.915 4.997 1.00 86.94 205 TYR A N 1
ATOM 1561 C CA . TYR A 1 205 ? -13.461 9.046 5.892 1.00 86.94 205 TYR A CA 1
ATOM 1562 C C . TYR A 1 205 ? -14.701 9.934 5.993 1.00 86.94 205 TYR A C 1
ATOM 1564 O O . TYR A 1 205 ? -15.132 10.253 7.100 1.00 86.94 205 TYR A O 1
ATOM 1572 N N . ARG A 1 206 ? -15.346 10.249 4.863 1.00 87.38 206 ARG A N 1
ATOM 1573 C CA . ARG A 1 206 ? -16.619 10.987 4.841 1.00 87.38 206 ARG A CA 1
ATOM 1574 C C . ARG A 1 206 ? -17.714 10.267 5.626 1.00 87.38 206 ARG A C 1
ATOM 1576 O O . ARG A 1 206 ? -18.413 10.913 6.397 1.00 87.38 206 ARG A O 1
ATOM 1583 N N . ARG A 1 207 ? -17.829 8.941 5.498 1.00 83.00 207 ARG A N 1
ATOM 1584 C CA . ARG A 1 207 ? -18.768 8.142 6.311 1.00 83.00 207 ARG A CA 1
ATOM 1585 C C . ARG A 1 207 ? -18.416 8.184 7.797 1.00 83.00 207 ARG A C 1
ATOM 1587 O O . ARG A 1 207 ? -19.302 8.307 8.629 1.00 83.00 207 ARG A O 1
ATOM 1594 N N . THR A 1 208 ? -17.128 8.157 8.127 1.00 82.31 208 THR A N 1
ATOM 1595 C CA . THR A 1 208 ? -16.646 8.215 9.516 1.00 82.31 208 THR A CA 1
ATOM 1596 C C . THR A 1 208 ? -16.892 9.573 10.173 1.00 82.31 208 THR A C 1
ATOM 1598 O O . THR A 1 208 ? -17.017 9.633 11.389 1.00 82.31 208 THR A O 1
ATOM 1601 N N . ARG A 1 209 ? -17.031 10.665 9.408 1.00 80.31 209 ARG A N 1
ATOM 1602 C CA . ARG A 1 209 ? -17.452 11.964 9.967 1.00 80.31 209 ARG A CA 1
ATOM 1603 C C . ARG A 1 209 ? -18.851 11.935 10.590 1.00 80.31 209 ARG A C 1
ATOM 1605 O O . ARG A 1 209 ? -19.160 12.848 11.338 1.00 80.31 209 ARG A O 1
ATOM 1612 N N . ARG A 1 210 ? -19.660 10.916 10.285 1.00 81.81 210 ARG A N 1
ATOM 1613 C CA . ARG A 1 210 ? -20.972 10.681 10.902 1.00 81.81 210 ARG A CA 1
ATOM 1614 C C . ARG A 1 210 ? -20.897 9.866 12.199 1.00 81.81 210 ARG A C 1
ATOM 1616 O O . ARG A 1 210 ? -21.943 9.539 12.735 1.00 81.81 210 ARG A O 1
ATOM 1623 N N . MET A 1 211 ? -19.701 9.479 12.659 1.00 82.25 211 MET A N 1
ATOM 1624 C CA . MET A 1 211 ? -19.560 8.838 13.970 1.00 82.25 211 MET A CA 1
ATOM 1625 C C . MET A 1 211 ? -20.087 9.774 15.061 1.00 82.25 211 MET A C 1
ATOM 1627 O O . MET A 1 211 ? -19.784 10.970 14.990 1.00 82.25 211 MET A O 1
ATOM 1631 N N . PRO A 1 212 ? -20.811 9.237 16.058 1.00 82.06 212 PRO A N 1
ATOM 1632 C CA . PRO A 1 212 ? -21.344 10.047 17.132 1.00 82.06 212 PRO A CA 1
ATOM 1633 C C . PRO A 1 212 ? -20.214 10.710 17.914 1.00 82.06 212 PRO A C 1
ATOM 1635 O O . PRO A 1 212 ? -19.127 10.142 18.097 1.00 82.06 212 PRO A O 1
ATOM 1638 N N . THR A 1 213 ? -20.464 11.936 18.353 1.00 84.56 213 THR A N 1
ATOM 1639 C CA . THR A 1 213 ? -19.526 12.676 19.194 1.00 84.56 213 THR A CA 1
ATOM 1640 C C . THR A 1 213 ? -19.436 12.044 20.581 1.00 84.56 213 THR A C 1
ATOM 1642 O O . THR A 1 213 ? -20.269 11.229 20.982 1.00 84.56 213 THR A O 1
ATOM 1645 N N . ARG A 1 214 ? -18.402 12.416 21.343 1.00 84.69 214 ARG A N 1
ATOM 1646 C CA . ARG A 1 214 ? -18.243 11.946 22.722 1.00 84.69 214 ARG A CA 1
ATOM 1647 C C . ARG A 1 214 ? -19.506 12.230 23.541 1.00 84.69 214 ARG A C 1
ATOM 1649 O O . ARG A 1 214 ? -20.000 11.327 24.208 1.00 84.69 214 ARG A O 1
ATOM 1656 N N . ASP A 1 215 ? -20.036 13.440 23.429 1.00 86.25 215 ASP A N 1
ATOM 1657 C CA . ASP A 1 215 ? -21.183 13.899 24.211 1.00 86.25 215 ASP A CA 1
ATOM 1658 C C . ASP A 1 215 ? -22.464 13.155 23.829 1.00 86.25 215 ASP A C 1
ATOM 1660 O O . ASP A 1 215 ? -23.219 12.755 24.709 1.00 86.25 215 ASP A O 1
ATOM 1664 N N . GLU A 1 216 ? -22.669 12.864 22.541 1.00 87.06 216 GLU A N 1
ATOM 1665 C CA . GLU A 1 216 ? -23.786 12.033 22.072 1.00 87.06 216 GLU A CA 1
ATOM 1666 C C . GLU A 1 216 ? -23.719 10.608 22.632 1.00 87.06 216 GLU A C 1
ATOM 1668 O O . GLU A 1 216 ? -24.738 10.066 23.066 1.00 87.06 216 GLU A O 1
ATOM 1673 N N . VAL A 1 217 ? -22.521 10.009 22.672 1.00 87.06 217 VAL A N 1
ATOM 1674 C CA . VAL A 1 217 ? -22.322 8.675 23.258 1.00 87.06 217 VAL A CA 1
ATOM 1675 C C . VAL A 1 217 ? -22.635 8.693 24.756 1.00 87.06 217 VAL A C 1
ATOM 1677 O O . VAL A 1 217 ? -23.382 7.837 25.224 1.00 87.06 217 VAL A O 1
ATOM 1680 N N . PHE A 1 218 ? -22.117 9.668 25.511 1.00 88.12 218 PHE A N 1
ATOM 1681 C CA . PHE A 1 218 ? -22.411 9.781 26.946 1.00 88.12 218 PHE A CA 1
ATOM 1682 C C . PHE A 1 218 ? -23.887 10.088 27.214 1.00 88.12 218 PHE A C 1
ATOM 1684 O O . PHE A 1 218 ? -24.464 9.511 28.131 1.00 88.12 218 PHE A O 1
ATOM 1691 N N . 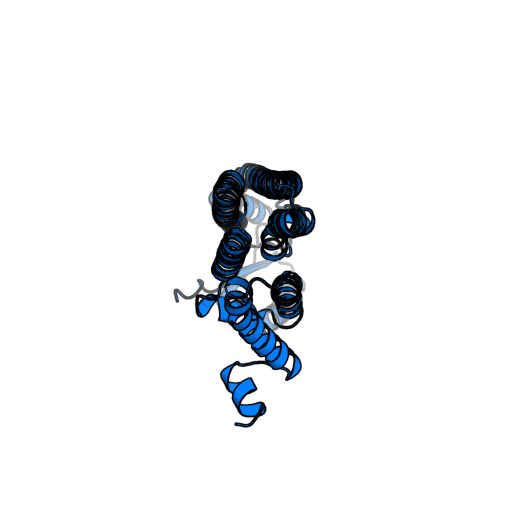ALA A 1 219 ? -24.525 10.930 26.400 1.00 88.31 219 ALA A N 1
ATOM 1692 C CA . ALA A 1 219 ? -25.948 11.221 26.517 1.00 88.31 219 ALA A CA 1
ATOM 1693 C C . ALA A 1 219 ? -26.802 9.964 26.297 1.00 88.31 219 ALA A C 1
ATOM 1695 O O . ALA A 1 219 ? -27.720 9.714 27.073 1.00 88.31 219 ALA A O 1
ATOM 1696 N N . ALA A 1 220 ? -26.484 9.147 25.287 1.00 87.88 220 ALA A N 1
ATOM 1697 C CA . ALA A 1 220 ? -27.184 7.887 25.040 1.00 87.88 220 ALA A CA 1
ATOM 1698 C C . ALA A 1 220 ? -27.020 6.897 26.205 1.00 87.88 220 ALA A C 1
ATOM 1700 O O . ALA A 1 220 ? -28.007 6.327 26.668 1.00 87.88 220 ALA A O 1
ATOM 1701 N N . VAL A 1 221 ? -25.802 6.752 26.740 1.00 88.06 221 VAL A N 1
ATOM 1702 C CA . VAL A 1 221 ? -25.555 5.901 27.917 1.00 88.06 221 VAL A CA 1
ATOM 1703 C C . VAL A 1 221 ? -26.321 6.401 29.135 1.00 88.06 221 VAL A C 1
ATOM 1705 O O . VAL A 1 221 ? -26.983 5.610 29.798 1.00 88.06 221 VAL A O 1
ATOM 1708 N N . ASN A 1 222 ? -26.297 7.706 29.403 1.00 89.12 222 ASN A N 1
ATOM 1709 C CA . ASN A 1 222 ? -27.027 8.288 30.526 1.00 89.12 222 ASN A CA 1
ATOM 1710 C C . ASN A 1 222 ? -28.541 8.076 30.399 1.00 89.12 222 ASN A C 1
ATOM 1712 O O . ASN A 1 222 ? -29.188 7.778 31.400 1.00 89.12 222 ASN A O 1
ATOM 1716 N N . ARG A 1 223 ? -29.111 8.164 29.185 1.00 89.62 223 ARG A N 1
ATOM 1717 C CA . ARG A 1 223 ? -30.530 7.841 28.949 1.00 89.62 223 ARG A CA 1
ATOM 1718 C C . ARG A 1 223 ? -30.845 6.382 29.275 1.00 89.62 223 ARG A C 1
ATOM 1720 O O . ARG A 1 223 ? -31.812 6.118 29.984 1.00 89.62 223 ARG A O 1
ATOM 1727 N N . GLN A 1 224 ? -30.016 5.450 28.808 1.00 88.81 224 GLN A N 1
ATOM 1728 C CA . GLN A 1 224 ? -30.196 4.020 29.078 1.00 88.81 224 GLN A CA 1
ATOM 1729 C C . GLN A 1 224 ? -30.054 3.699 30.576 1.00 88.81 224 GLN A C 1
ATOM 1731 O O . GLN A 1 224 ? -30.875 2.975 31.136 1.00 88.81 224 GLN A O 1
ATOM 1736 N N . LEU A 1 225 ? -29.074 4.300 31.260 1.00 89.19 225 LEU A N 1
ATOM 1737 C CA . LEU A 1 225 ? -28.902 4.155 32.710 1.00 89.19 225 LEU A CA 1
ATOM 1738 C C . LEU A 1 225 ? -30.087 4.732 33.495 1.00 89.19 225 LEU A C 1
ATOM 1740 O O . LEU A 1 225 ? -30.543 4.110 34.453 1.00 89.19 225 LEU A O 1
ATOM 1744 N N . ALA A 1 226 ? -30.623 5.881 33.076 1.00 88.81 226 ALA A N 1
ATOM 1745 C CA . ALA A 1 226 ? -31.804 6.476 33.697 1.00 88.81 226 ALA A CA 1
ATOM 1746 C C . ALA A 1 226 ? -33.060 5.602 33.529 1.00 88.81 226 ALA A C 1
ATOM 1748 O O . ALA A 1 226 ? -33.887 5.545 34.438 1.00 88.81 226 ALA A O 1
ATOM 1749 N N . GLY A 1 227 ? -33.190 4.904 32.394 1.00 87.56 227 GLY A N 1
ATOM 1750 C CA . GLY A 1 227 ? -34.258 3.930 32.157 1.00 87.56 227 GLY A CA 1
ATOM 1751 C C . GLY A 1 227 ? -34.099 2.655 32.987 1.00 87.56 227 GLY A C 1
ATOM 1752 O O . GLY A 1 227 ? -35.058 2.198 33.603 1.00 87.56 227 GLY A O 1
ATOM 1753 N N . HIS A 1 228 ? -32.880 2.113 33.060 1.00 88.12 228 HIS A N 1
ATOM 1754 C CA . HIS A 1 228 ? -32.584 0.912 33.842 1.00 88.12 228 HIS A CA 1
ATOM 1755 C C . HIS A 1 228 ? -32.740 1.148 35.355 1.00 88.12 228 HIS A C 1
ATOM 1757 O O . HIS A 1 228 ? -33.201 0.254 36.060 1.00 88.12 228 HIS A O 1
ATOM 1763 N N . ARG A 1 229 ? -32.419 2.362 35.838 1.00 88.94 229 ARG A N 1
ATOM 1764 C CA . ARG A 1 229 ? -32.376 2.750 37.264 1.00 88.94 229 ARG A CA 1
ATOM 1765 C C . ARG A 1 229 ? -31.581 1.733 38.099 1.00 88.94 229 ARG A C 1
ATOM 1767 O O . ARG A 1 229 ? -32.177 1.032 38.916 1.00 88.94 229 ARG A O 1
ATOM 1774 N N . PRO A 1 230 ? -30.261 1.620 37.870 1.00 88.31 230 PRO A N 1
ATOM 1775 C CA . PRO A 1 230 ? -29.430 0.683 38.611 1.00 88.31 230 PRO A CA 1
ATOM 1776 C C . PRO A 1 230 ? -29.485 0.982 40.111 1.00 88.31 230 PRO A C 1
ATOM 1778 O O . PRO A 1 230 ? -29.389 2.136 40.527 1.00 88.31 230 PRO A O 1
ATOM 1781 N N . GLU A 1 231 ? -29.621 -0.067 40.911 1.00 88.31 231 GLU A N 1
ATOM 1782 C CA . GLU A 1 231 ? -29.657 0.002 42.377 1.00 88.31 231 GLU A CA 1
ATOM 1783 C C . GLU A 1 231 ? -28.284 -0.278 42.982 1.00 88.31 231 GLU A C 1
ATOM 1785 O O . GLU A 1 231 ? -27.967 0.200 44.069 1.00 88.31 231 GLU A O 1
ATOM 1790 N N . VAL A 1 232 ? -27.447 -1.022 42.255 1.00 88.81 232 VAL A N 1
ATOM 1791 C CA . VAL A 1 232 ? -26.097 -1.392 42.676 1.00 88.81 232 VAL A CA 1
ATOM 1792 C C . VAL A 1 232 ? -25.121 -1.082 41.552 1.00 88.81 232 VAL A C 1
ATOM 1794 O O . VAL A 1 232 ? -25.345 -1.449 40.400 1.00 88.81 232 VAL A O 1
ATOM 1797 N N . ALA A 1 233 ? -24.012 -0.425 41.885 1.00 87.94 233 ALA A N 1
ATOM 1798 C CA . ALA A 1 233 ? -22.924 -0.167 40.954 1.00 87.94 233 ALA A CA 1
ATOM 1799 C C . ALA A 1 233 ? -21.646 -0.855 41.435 1.00 87.94 233 ALA A C 1
ATOM 1801 O O . ALA A 1 233 ? -21.159 -0.582 42.531 1.00 87.94 233 ALA A O 1
ATOM 1802 N N . LEU A 1 234 ? -21.083 -1.718 40.593 1.00 86.00 234 LEU A N 1
ATOM 1803 C CA . LEU A 1 234 ? -19.784 -2.334 40.822 1.00 86.00 234 LEU A CA 1
ATOM 1804 C C . LEU A 1 234 ? -18.739 -1.619 39.962 1.00 86.00 234 LEU A C 1
ATOM 1806 O O . LEU A 1 234 ? -18.793 -1.658 38.729 1.00 86.00 234 LEU A O 1
ATOM 1810 N N . TYR A 1 235 ? -17.803 -0.932 40.613 1.00 84.56 235 TYR A N 1
ATOM 1811 C CA . TYR A 1 235 ? -16.738 -0.186 39.948 1.00 84.56 235 TYR A CA 1
ATOM 1812 C C . TYR A 1 235 ? -15.407 -0.920 40.066 1.00 84.56 235 TYR A C 1
ATOM 1814 O O . TYR A 1 235 ? -14.927 -1.191 41.165 1.00 84.56 235 TYR A O 1
ATOM 1822 N N . PHE A 1 236 ? -14.779 -1.171 38.922 1.00 79.69 236 PHE A N 1
ATOM 1823 C CA . PHE A 1 236 ? -13.439 -1.724 38.849 1.00 79.69 236 PHE A CA 1
ATOM 1824 C C . PHE A 1 236 ? -12.468 -0.714 38.240 1.00 79.69 236 PHE A C 1
ATOM 1826 O O . PHE A 1 236 ? -12.530 -0.398 37.046 1.0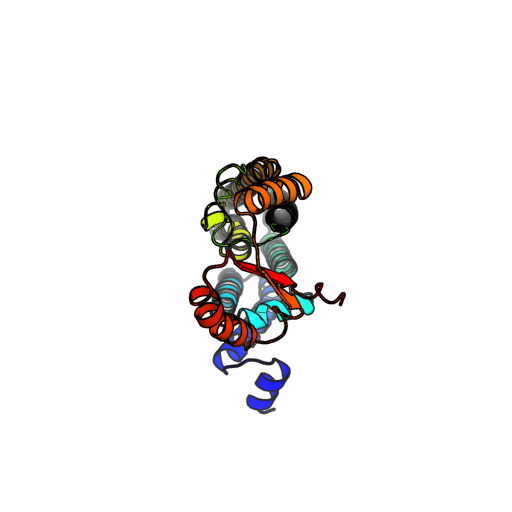0 79.69 236 PHE A O 1
ATOM 1833 N N . SER A 1 237 ? -11.510 -0.255 39.043 1.00 68.44 237 SER A N 1
ATOM 1834 C CA . SER A 1 237 ? -10.296 0.377 38.533 1.00 68.44 237 SER A CA 1
ATOM 1835 C C . SER A 1 237 ? -9.271 -0.707 38.167 1.00 68.44 237 SER A C 1
ATOM 1837 O O . SER A 1 237 ? -9.235 -1.765 38.785 1.00 68.44 237 SER A O 1
ATOM 1839 N N . PHE A 1 238 ? -8.441 -0.464 37.146 1.00 61.84 238 PHE A N 1
ATOM 1840 C CA . PHE A 1 238 ? -7.369 -1.366 36.666 1.00 61.84 238 PHE A CA 1
ATOM 1841 C C . PHE A 1 238 ? -7.779 -2.543 35.767 1.00 61.84 238 PHE A C 1
ATOM 1843 O O . PHE A 1 238 ? -6.963 -3.426 35.495 1.00 61.84 238 PHE A O 1
ATOM 1850 N N . ALA A 1 239 ? -8.970 -2.483 35.171 1.00 57.34 239 ALA A N 1
ATOM 1851 C CA . ALA A 1 239 ? -9.496 -3.508 34.266 1.00 57.34 239 ALA A CA 1
ATOM 1852 C C . ALA A 1 239 ? -8.588 -3.893 33.076 1.00 57.34 239 ALA A C 1
ATOM 1854 O O . ALA A 1 239 ? -8.709 -4.976 32.508 1.00 57.34 239 ALA A O 1
ATOM 1855 N N . ALA A 1 240 ? -7.680 -3.000 32.672 1.00 53.41 240 ALA A N 1
ATOM 1856 C CA . ALA A 1 240 ? -6.813 -3.188 31.509 1.00 53.41 240 ALA A CA 1
ATOM 1857 C C . ALA A 1 240 ? -5.403 -3.727 31.827 1.00 53.41 240 ALA A C 1
ATOM 1859 O O . ALA A 1 240 ? -4.664 -4.032 30.892 1.00 53.41 240 ALA A O 1
ATOM 1860 N N . VAL A 1 241 ? -5.001 -3.812 33.104 1.00 50.03 241 VAL A N 1
ATOM 1861 C CA . VAL A 1 241 ? -3.600 -4.096 33.486 1.00 50.03 241 VAL A CA 1
ATOM 1862 C C . VAL A 1 241 ? -3.353 -5.581 33.778 1.00 50.03 241 VAL A C 1
ATOM 1864 O O . VAL A 1 241 ? -2.244 -6.061 33.552 1.00 50.03 241 VAL A O 1
ATOM 1867 N N . SER A 1 242 ? -4.36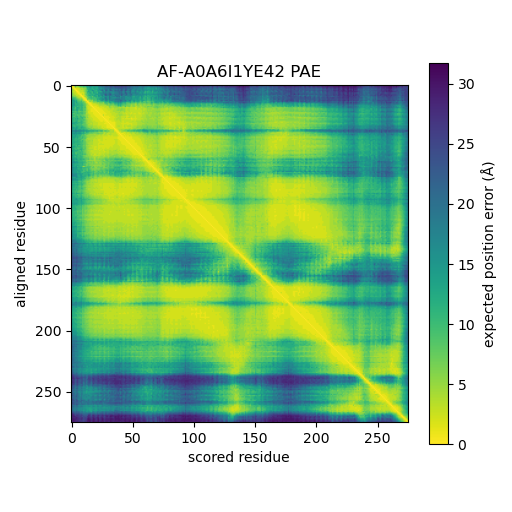6 -6.346 34.197 1.00 51.97 242 SER A N 1
ATOM 1868 C CA . SER A 1 242 ? -4.218 -7.773 34.510 1.00 51.97 242 SER A CA 1
ATOM 1869 C C . SER A 1 242 ? -5.081 -8.661 33.606 1.00 51.97 242 SER A C 1
ATOM 1871 O O . SER A 1 242 ? -6.242 -8.369 33.323 1.00 51.97 242 SER A O 1
ATOM 1873 N N . ARG A 1 243 ? -4.522 -9.795 33.157 1.00 54.12 243 ARG A N 1
ATOM 1874 C CA . ARG A 1 243 ? -5.297 -10.871 32.502 1.00 54.12 243 ARG A CA 1
ATOM 1875 C C . ARG A 1 243 ? -6.373 -11.453 33.427 1.00 54.12 243 ARG A C 1
ATOM 1877 O O . ARG A 1 243 ? -7.372 -11.961 32.930 1.00 54.12 243 ARG A O 1
ATOM 1884 N N . ASP A 1 244 ? -6.180 -11.319 34.735 1.00 57.25 244 ASP A N 1
ATOM 1885 C CA . ASP A 1 244 ? -7.050 -11.870 35.776 1.00 57.25 244 ASP A CA 1
ATOM 1886 C C . ASP A 1 244 ? -8.273 -10.987 36.071 1.00 57.25 244 ASP A C 1
ATOM 1888 O O . ASP A 1 244 ? -9.167 -11.387 36.811 1.00 57.25 244 ASP A O 1
ATOM 1892 N N . PHE A 1 245 ? -8.366 -9.804 35.453 1.00 65.81 245 PHE A N 1
ATOM 1893 C CA . PHE A 1 245 ? -9.504 -8.904 35.623 1.00 65.81 245 PHE A CA 1
ATOM 1894 C C . PHE A 1 245 ? -10.842 -9.549 35.230 1.00 65.81 245 PHE A C 1
ATOM 1896 O O . PHE A 1 245 ? -11.810 -9.497 35.983 1.00 65.81 245 PHE A O 1
ATOM 1903 N N . MET A 1 246 ? -10.893 -10.204 34.065 1.00 65.44 246 MET A N 1
ATOM 1904 C CA . MET A 1 246 ? -12.119 -10.865 33.600 1.00 65.44 246 MET A CA 1
ATOM 1905 C C . MET A 1 246 ? -12.536 -12.016 34.521 1.00 65.44 246 MET A C 1
ATOM 1907 O O . MET A 1 246 ? -13.724 -12.285 34.653 1.00 65.44 246 MET A O 1
ATOM 1911 N N . TYR A 1 247 ? -11.571 -12.669 35.176 1.00 71.12 247 TYR A N 1
ATOM 1912 C CA . TYR A 1 247 ? -11.849 -13.697 36.174 1.00 71.12 247 TYR A CA 1
ATOM 1913 C C . TYR A 1 247 ? -12.498 -13.087 37.422 1.00 71.12 247 TYR A C 1
ATOM 1915 O O . TYR A 1 247 ? -13.531 -13.574 37.871 1.00 71.12 247 TYR A O 1
ATOM 1923 N N . GLN A 1 248 ? -11.954 -11.975 37.931 1.00 71.56 248 GLN A N 1
ATOM 1924 C CA . GLN A 1 248 ? -12.530 -11.273 39.081 1.00 71.56 248 GLN A CA 1
ATOM 1925 C C . GLN A 1 248 ? -13.949 -10.774 38.799 1.00 71.56 248 GLN A C 1
ATOM 1927 O O . GLN A 1 248 ? -14.828 -10.986 39.625 1.00 71.56 248 GLN A O 1
ATOM 1932 N N . VAL A 1 249 ? -14.198 -10.175 37.629 1.00 74.06 249 VAL A N 1
ATOM 1933 C CA . VAL A 1 249 ? -15.552 -9.749 37.233 1.00 74.06 249 VAL A CA 1
ATOM 1934 C C . VAL A 1 249 ? -16.507 -10.940 37.171 1.00 74.06 249 VAL A C 1
ATOM 1936 O O . VAL A 1 249 ? -17.610 -10.850 37.700 1.00 74.06 249 VAL A O 1
ATOM 1939 N N . ASN A 1 250 ? -16.082 -12.062 36.579 1.00 78.62 250 ASN A N 1
ATOM 1940 C CA . ASN A 1 250 ? -16.917 -13.259 36.472 1.00 78.62 250 ASN A CA 1
ATOM 1941 C C . ASN A 1 250 ? -17.324 -13.837 37.833 1.00 78.62 250 ASN A C 1
ATOM 1943 O O . ASN A 1 250 ? -18.459 -14.281 37.953 1.00 78.62 250 ASN A O 1
ATOM 1947 N N . MET A 1 251 ? -16.461 -13.791 38.855 1.00 82.75 251 MET A N 1
ATOM 1948 C CA . MET A 1 251 ? -16.837 -14.256 40.200 1.00 82.75 251 MET A CA 1
ATOM 1949 C C . MET A 1 251 ? -17.980 -13.435 40.809 1.00 82.75 251 MET A C 1
ATOM 1951 O O . MET A 1 251 ? -18.823 -13.984 41.507 1.00 82.75 251 MET A O 1
ATOM 1955 N N . TRP A 1 252 ? -18.019 -12.127 40.538 1.00 82.12 252 TRP A N 1
ATOM 1956 C CA . TRP A 1 252 ? -19.067 -11.252 41.062 1.00 82.12 252 TRP A CA 1
ATOM 1957 C C . TRP A 1 252 ? -20.358 -11.305 40.245 1.00 82.12 252 TRP A C 1
ATOM 1959 O O . TRP A 1 252 ? -21.401 -10.960 40.786 1.00 82.12 252 TRP A O 1
ATOM 1969 N N . ILE A 1 253 ? -20.325 -11.740 38.978 1.00 82.44 253 ILE A N 1
ATOM 1970 C CA . ILE A 1 253 ? -21.538 -11.845 38.148 1.00 82.44 253 ILE A CA 1
ATOM 1971 C C . ILE A 1 253 ? -22.552 -12.792 38.791 1.00 82.44 253 ILE A C 1
ATOM 1973 O O . ILE A 1 253 ? -23.696 -12.399 38.973 1.00 82.44 253 ILE A O 1
ATOM 1977 N N . GLU A 1 254 ? -22.126 -13.987 39.203 1.00 81.38 254 GLU A N 1
ATOM 1978 C CA . GLU A 1 254 ? -23.026 -14.977 39.810 1.00 81.38 254 GLU A CA 1
ATOM 1979 C C . GLU A 1 254 ? -23.634 -14.460 41.122 1.00 81.38 254 GLU A C 1
ATOM 1981 O O . GLU A 1 254 ? -24.817 -14.644 41.391 1.00 81.38 254 GLU A O 1
ATOM 1986 N N . THR A 1 255 ? -22.851 -13.726 41.918 1.00 83.50 255 THR A N 1
ATOM 1987 C CA . THR A 1 255 ? -23.356 -13.075 43.134 1.00 83.50 255 THR A CA 1
ATOM 1988 C C . THR A 1 255 ? -24.347 -11.956 42.816 1.00 83.50 255 THR A C 1
ATOM 1990 O O . THR A 1 255 ? -25.357 -11.828 43.498 1.00 83.50 255 THR A O 1
ATOM 1993 N N . LEU A 1 256 ? -24.082 -11.146 41.788 1.00 84.56 256 LEU A N 1
ATOM 1994 C CA . LEU A 1 256 ? -24.978 -10.070 41.363 1.00 84.56 256 LEU A CA 1
ATOM 1995 C C . LEU A 1 256 ? -26.284 -10.605 40.759 1.00 84.56 256 LEU A C 1
ATOM 1997 O O . LEU A 1 256 ? -27.308 -9.956 40.920 1.00 84.56 256 LEU A O 1
ATOM 2001 N N . GLU A 1 257 ? -26.265 -11.769 40.104 1.00 81.62 257 GLU A N 1
ATOM 2002 C CA . GLU A 1 257 ? -27.467 -12.447 39.590 1.00 81.62 257 GLU A CA 1
ATOM 2003 C C . GLU A 1 257 ? -28.356 -13.007 40.708 1.00 81.62 257 GLU A C 1
ATOM 2005 O O . GLU A 1 257 ? -29.571 -13.083 40.547 1.00 81.62 257 GLU A O 1
ATOM 2010 N N . GLN A 1 258 ? -27.768 -13.390 41.846 1.00 84.94 258 GLN A N 1
ATOM 2011 C CA . GLN A 1 258 ? -28.511 -13.859 43.022 1.00 84.94 258 GLN A CA 1
ATOM 2012 C C . GLN A 1 258 ? -29.150 -12.717 43.824 1.00 84.94 258 GLN A C 1
ATOM 2014 O O . GLN A 1 258 ? -30.017 -12.966 44.664 1.00 84.94 258 GLN A O 1
ATOM 2019 N N . LEU A 1 259 ? -28.726 -11.472 43.594 1.00 83.31 259 LEU A N 1
ATOM 2020 C CA . LEU A 1 259 ? -29.359 -10.297 44.178 1.00 83.31 259 LEU A CA 1
ATOM 2021 C C . LEU A 1 259 ? -30.580 -9.919 43.333 1.00 83.31 259 LEU A C 1
ATOM 2023 O O . LEU A 1 259 ? -30.458 -9.709 42.131 1.00 83.31 259 LEU A O 1
ATOM 2027 N N . ASP A 1 260 ? -31.740 -9.748 43.968 1.00 82.81 260 ASP A N 1
ATOM 2028 C CA . ASP A 1 260 ? -32.949 -9.198 43.330 1.00 82.81 260 ASP A CA 1
ATOM 2029 C C . ASP A 1 260 ? -32.837 -7.666 43.178 1.00 82.81 260 ASP A C 1
ATOM 2031 O O . ASP A 1 260 ? -33.641 -6.892 43.689 1.00 82.81 260 ASP A O 1
ATOM 2035 N N . LEU A 1 261 ? -31.736 -7.222 42.567 1.00 86.38 261 LEU A N 1
ATOM 2036 C CA . LEU A 1 261 ? -31.368 -5.825 42.359 1.00 86.38 261 LEU A CA 1
ATOM 2037 C C . LEU A 1 261 ? -30.948 -5.615 40.905 1.00 86.38 261 LEU A C 1
ATOM 2039 O O . LEU A 1 261 ? -30.647 -6.556 40.176 1.00 86.38 261 LEU A O 1
ATOM 2043 N N . ARG A 1 262 ? -30.884 -4.353 40.478 1.00 86.06 262 ARG A N 1
ATOM 2044 C CA . ARG A 1 262 ? -30.447 -3.971 39.122 1.00 86.06 262 ARG A CA 1
ATOM 2045 C C . ARG A 1 262 ? -28.981 -3.527 39.100 1.00 86.06 262 ARG A C 1
ATOM 2047 O O . ARG A 1 262 ? -28.705 -2.376 39.460 1.00 86.06 262 ARG A O 1
ATOM 2054 N N . PRO A 1 263 ? -28.024 -4.395 38.713 1.00 87.88 263 PRO A N 1
ATOM 2055 C CA . PRO A 1 263 ? -26.608 -4.065 38.764 1.00 87.88 263 PRO A CA 1
ATOM 2056 C C . PRO A 1 263 ? -26.121 -3.313 37.520 1.00 87.88 263 PRO A C 1
ATOM 2058 O O . PRO A 1 263 ? -26.487 -3.619 36.387 1.00 87.88 263 PRO A O 1
ATOM 2061 N N . VAL A 1 264 ? -25.177 -2.393 37.719 1.00 87.69 264 VAL A N 1
ATOM 2062 C CA . VAL A 1 264 ? -24.339 -1.829 36.653 1.00 87.69 264 VAL A CA 1
ATOM 2063 C C . VAL A 1 264 ? -22.864 -2.063 36.966 1.00 87.69 264 VAL A C 1
ATOM 2065 O O . VAL A 1 264 ? -22.399 -1.793 38.070 1.00 87.69 264 VAL A O 1
ATOM 2068 N N . ILE A 1 265 ? -22.104 -2.553 35.986 1.00 86.38 265 ILE A N 1
ATOM 2069 C CA . ILE A 1 265 ? -20.660 -2.774 36.123 1.00 86.38 265 ILE A CA 1
ATOM 2070 C C . ILE A 1 265 ? -19.921 -1.724 35.297 1.00 86.38 265 ILE A C 1
ATOM 2072 O O . ILE A 1 265 ? -20.165 -1.572 34.099 1.00 86.38 265 ILE A O 1
ATOM 2076 N N . THR A 1 266 ? -18.998 -1.004 35.930 1.00 85.62 266 THR A N 1
ATOM 2077 C CA . THR A 1 266 ? -18.178 0.027 35.285 1.00 85.62 266 THR A CA 1
ATOM 2078 C C . THR A 1 266 ? -16.702 -0.322 35.413 1.00 85.62 266 THR A C 1
ATOM 2080 O O . THR A 1 266 ? -16.194 -0.584 36.501 1.00 85.62 266 THR A O 1
ATOM 2083 N N . CYS A 1 267 ? -16.002 -0.339 34.281 1.00 80.56 267 CYS A N 1
ATOM 2084 C CA . CYS A 1 267 ? -14.614 -0.781 34.205 1.00 80.56 267 CYS A CA 1
ATOM 2085 C C . CYS A 1 267 ? -13.757 0.353 33.647 1.00 80.56 267 CYS A C 1
ATOM 2087 O O . CYS A 1 267 ? -13.890 0.717 32.478 1.00 80.56 267 CYS A O 1
ATOM 2089 N N . ALA A 1 268 ? -12.859 0.900 34.463 1.00 76.81 268 ALA A N 1
ATOM 2090 C CA . ALA A 1 268 ? -11.915 1.914 34.018 1.00 76.81 268 ALA A CA 1
ATOM 2091 C C . ALA A 1 268 ? -10.620 1.252 33.520 1.00 76.81 268 ALA A C 1
ATOM 2093 O O . ALA A 1 268 ? -9.903 0.585 34.273 1.00 76.81 268 ALA A O 1
ATOM 2094 N N . SER A 1 269 ? -10.290 1.455 32.243 1.00 65.50 269 SER A N 1
ATOM 2095 C CA . SER A 1 269 ? -8.943 1.187 31.734 1.00 65.50 269 SER A CA 1
ATOM 2096 C C . SER A 1 269 ? -8.016 2.341 32.111 1.00 65.50 269 SER A C 1
ATOM 2098 O O . SER A 1 269 ? -8.403 3.501 31.965 1.00 65.50 269 SER A O 1
ATOM 2100 N N . ALA A 1 270 ? -6.790 2.039 32.548 1.00 52.59 270 ALA A N 1
ATOM 2101 C CA . ALA A 1 270 ? -5.773 3.064 32.773 1.00 52.59 270 ALA A CA 1
ATOM 2102 C C . ALA A 1 270 ? -5.576 3.920 31.501 1.00 52.59 270 ALA A C 1
ATOM 2104 O O . ALA A 1 270 ? -5.684 3.380 30.392 1.00 52.59 270 ALA A O 1
ATOM 2105 N N . PRO A 1 271 ? -5.292 5.231 31.628 1.00 47.97 271 PRO A N 1
ATOM 2106 C CA . PRO A 1 271 ? -4.904 6.035 30.476 1.00 47.97 271 PRO A CA 1
ATOM 2107 C C . PRO A 1 271 ? -3.704 5.367 29.785 1.00 47.97 271 PRO A C 1
ATOM 2109 O O . PRO A 1 271 ? -2.847 4.811 30.479 1.00 47.97 271 PRO A O 1
ATOM 2112 N N . PRO A 1 272 ? -3.624 5.378 28.440 1.00 44.34 272 PRO A N 1
ATOM 2113 C CA . PRO A 1 272 ? -2.430 4.899 27.762 1.00 44.34 272 PRO A CA 1
ATOM 2114 C C . PRO A 1 272 ? -1.244 5.686 28.319 1.00 44.34 272 PRO A C 1
ATOM 2116 O O . PRO A 1 272 ? -1.245 6.916 28.272 1.00 44.34 272 PRO A O 1
ATOM 2119 N N . SER A 1 273 ? -0.278 4.978 28.904 1.00 35.66 273 SER A N 1
ATOM 2120 C CA . SER A 1 273 ? 0.969 5.569 29.376 1.00 35.66 273 SER A CA 1
ATOM 2121 C C . SER A 1 273 ? 1.545 6.430 28.256 1.00 35.66 273 SER A C 1
ATOM 2123 O O . SER A 1 273 ? 1.757 5.929 27.150 1.00 35.66 273 SER A O 1
ATOM 2125 N N . ALA A 1 274 ? 1.747 7.717 28.526 1.00 32.06 274 ALA A N 1
ATOM 2126 C CA . ALA A 1 274 ? 2.489 8.593 27.641 1.00 32.06 274 ALA A CA 1
ATOM 2127 C C . ALA A 1 274 ? 3.947 8.111 27.620 1.00 32.06 274 ALA A C 1
ATOM 2129 O O . ALA A 1 274 ? 4.709 8.415 28.534 1.00 32.06 274 ALA A O 1
ATOM 2130 N N . THR A 1 275 ? 4.297 7.308 26.617 1.00 32.09 275 THR A N 1
ATOM 2131 C CA . THR A 1 275 ? 5.673 6.987 26.232 1.00 32.09 275 THR A CA 1
ATOM 2132 C C . THR A 1 275 ? 5.810 7.000 24.720 1.00 32.09 275 THR A C 1
ATOM 2134 O O . THR A 1 275 ? 4.887 6.520 24.020 1.00 32.09 275 THR A O 1
#